Protein AF-A0AA88MK48-F1 (afdb_monomer_lite)

Radius of gyration: 29.92 Å; chains: 1; bounding box: 77×70×81 Å

Organism: Channa striata (NCBI:txid64152)

Secondary structure (DSSP, 8-state):
---SSSSHHHHHHHHHHHHHHHHHHHHHHHHHHHHHHHH-----SSS--HHHHHHHHHHHHHHHHHHHHHS---TTSSSS--TTSTTHHHHHHHHHHHHHHHHHHHHHHHH-HHHHHHHHHHSGGGTTGGG-SS--HHHHHHHHHHHHHHHHHHHHHHHHHHHHHHHHHHHHHHHHHHHHHHS-TT-TT----SSHHHHHHHHHHHHHHHHHHHHHHHHHHHHHHHHHHHHHHHHHHHHHHHHH--SS--HHHHHHHHHHHH-TTHHHHH-TT-TTTGGGTHHHHHHHHHHHHHTTT----

Foldseek 3Di:
DDDPPPPVVVVVVVVVLVVVLVVVLVVLLVVLVVVLVVPDDQDLAADDDPSLVCSLQVSLVVSLVVNCVSPDDPPPPPPPDDPCPVVVVVVVSVVSSLVSSLVSLLVVLLVLLSQLSNVLNNDPVNRCLSVDPDADPVSVVSSVVSSVVSNVVSCVSNVVVVVVVVVVVVVVVVVVVVVVVVPDPPDDPCPDDDPVVVVVVVVVCVVCVVVVVVVLVVVLVVVCCVVCVVLVVVLVVLVVVCVVDPDPDSPPPNVVSVCLVPDLCNVVVPDPPCPDSPPVSSVVVVVVVVVVVVVVVPDDD

Structure (mmCIF, N/CA/C/O backbone):
data_AF-A0AA88MK48-F1
#
_entry.id   AF-A0AA88MK48-F1
#
loop_
_atom_site.group_PDB
_atom_site.id
_atom_site.type_symbol
_atom_site.label_atom_id
_atom_site.label_alt_id
_atom_site.label_comp_id
_atom_site.label_asym_id
_atom_site.label_entity_id
_atom_site.label_seq_id
_atom_site.pdbx_PDB_ins_code
_atom_site.Cartn_x
_atom_site.Cartn_y
_atom_site.Cartn_z
_atom_site.occupancy
_atom_site.B_iso_or_equiv
_atom_site.auth_seq_id
_atom_site.auth_comp_id
_atom_site.auth_asym_id
_atom_site.auth_atom_id
_atom_site.pdbx_PDB_model_num
ATOM 1 N N . MET A 1 1 ? -2.500 -8.714 48.911 1.00 46.62 1 MET A N 1
ATOM 2 C CA . MET A 1 1 ? -2.387 -7.981 47.633 1.00 46.62 1 MET A CA 1
ATOM 3 C C . MET A 1 1 ? -1.701 -8.870 46.597 1.00 46.62 1 MET A C 1
ATOM 5 O O . MET A 1 1 ? -0.490 -9.014 46.675 1.00 46.62 1 MET A O 1
ATOM 9 N N . PRO A 1 2 ? -2.452 -9.499 45.676 1.00 49.72 2 PRO A N 1
ATOM 10 C CA . PRO A 1 2 ? -1.897 -10.110 44.470 1.00 49.72 2 PRO A CA 1
ATOM 11 C C . PRO A 1 2 ? -2.680 -9.630 43.230 1.00 49.72 2 PRO A C 1
ATOM 13 O O . PRO A 1 2 ? -3.753 -10.146 42.940 1.00 49.72 2 PRO A O 1
ATOM 16 N N . LEU A 1 3 ? -2.181 -8.615 42.519 1.00 51.66 3 LEU A N 1
ATOM 17 C CA . LEU A 1 3 ? -2.811 -8.118 41.278 1.00 51.66 3 LEU A CA 1
ATOM 18 C C . LEU A 1 3 ? -1.813 -7.886 40.128 1.00 51.66 3 LEU A C 1
ATOM 20 O O . LEU A 1 3 ? -2.201 -7.410 39.073 1.00 51.66 3 LEU A O 1
ATOM 24 N N . ALA A 1 4 ? -0.545 -8.276 40.294 1.00 57.00 4 ALA A N 1
ATOM 25 C CA . ALA A 1 4 ? 0.511 -8.013 39.309 1.00 57.00 4 ALA A CA 1
ATOM 26 C C . ALA A 1 4 ? 0.620 -9.058 38.175 1.00 57.00 4 ALA A C 1
ATOM 28 O O . ALA A 1 4 ? 1.325 -8.826 37.198 1.00 57.00 4 ALA A O 1
ATOM 29 N N . ASN A 1 5 ? -0.071 -10.203 38.257 1.00 59.78 5 ASN A N 1
ATOM 30 C CA . ASN A 1 5 ? 0.154 -11.309 37.311 1.00 59.78 5 ASN A CA 1
ATOM 31 C C . ASN A 1 5 ? -0.734 -11.283 36.052 1.00 59.78 5 ASN A C 1
ATOM 33 O O . ASN A 1 5 ? -0.496 -12.073 35.143 1.00 59.78 5 ASN A O 1
ATOM 37 N N . HIS A 1 6 ? -1.733 -10.395 35.961 1.00 60.53 6 HIS A N 1
ATOM 38 C CA . HIS A 1 6 ? -2.693 -10.402 34.844 1.00 60.53 6 HIS A CA 1
ATOM 39 C C . HIS A 1 6 ? -2.424 -9.345 33.751 1.00 60.53 6 HIS A C 1
ATOM 41 O O . HIS A 1 6 ? -3.016 -9.418 32.674 1.00 60.53 6 HIS A O 1
ATOM 47 N N . GLU A 1 7 ? -1.504 -8.399 33.978 1.00 65.75 7 GLU A N 1
ATOM 48 C CA . GLU A 1 7 ? -1.206 -7.299 33.036 1.00 65.75 7 GLU A CA 1
ATOM 49 C C . GLU A 1 7 ? -0.192 -7.678 31.943 1.00 65.75 7 GLU A C 1
ATOM 51 O O . GLU A 1 7 ? -0.262 -7.202 30.808 1.00 65.75 7 GLU A O 1
ATOM 56 N N . LEU A 1 8 ? 0.733 -8.584 32.262 1.00 73.75 8 LEU A N 1
ATOM 57 C CA . LEU A 1 8 ? 1.782 -9.045 31.353 1.00 73.75 8 LEU A CA 1
ATOM 58 C C . LEU A 1 8 ? 1.261 -9.752 30.077 1.00 73.75 8 LEU A C 1
ATOM 60 O O . LEU A 1 8 ? 1.780 -9.455 28.997 1.00 73.75 8 LEU A O 1
ATOM 64 N N . PRO A 1 9 ? 0.223 -10.620 30.120 1.00 79.69 9 PRO A N 1
ATOM 65 C CA . PRO A 1 9 ? -0.257 -11.292 28.913 1.00 79.69 9 PRO A CA 1
ATOM 66 C C . PRO A 1 9 ? -0.898 -10.335 27.898 1.00 79.69 9 PRO A C 1
ATOM 68 O O . PRO A 1 9 ? -0.737 -10.534 26.697 1.00 79.69 9 PRO A O 1
ATOM 71 N N . GLN A 1 10 ? -1.586 -9.271 28.328 1.00 71.44 10 GLN A N 1
ATOM 72 C CA . GLN A 1 10 ? -2.299 -8.382 27.399 1.00 71.44 10 GLN A CA 1
ATOM 73 C C . GLN A 1 10 ? -1.354 -7.563 26.507 1.00 71.44 10 GLN A C 1
ATOM 75 O O . GLN A 1 10 ? -1.580 -7.486 25.297 1.00 71.44 10 GLN A O 1
ATOM 80 N N . LYS A 1 11 ? -0.269 -7.010 27.072 1.00 71.94 11 LYS A N 1
ATOM 81 C CA . LYS A 1 11 ? 0.763 -6.288 26.301 1.00 71.94 11 LYS A CA 1
ATOM 82 C C . LYS A 1 11 ? 1.476 -7.212 25.313 1.00 71.94 11 LYS A C 1
ATOM 84 O O . LYS A 1 11 ? 1.743 -6.823 24.179 1.00 71.94 11 LYS A O 1
ATOM 89 N N . LEU A 1 12 ? 1.726 -8.461 25.711 1.00 81.38 12 LEU A N 1
ATOM 90 C CA . LEU A 1 12 ? 2.292 -9.463 24.811 1.00 81.38 12 LEU A CA 1
ATOM 91 C C . LEU A 1 12 ? 1.353 -9.726 23.624 1.00 81.38 12 LEU A C 1
ATOM 93 O O . LEU A 1 12 ? 1.803 -9.745 22.483 1.00 81.38 12 LEU A O 1
ATOM 97 N N . PHE A 1 13 ? 0.044 -9.865 23.867 1.00 77.25 13 PHE A N 1
ATOM 98 C CA . PHE A 1 13 ? -0.938 -10.087 22.803 1.00 77.25 13 PHE A CA 1
ATOM 99 C C . PHE A 1 13 ? -1.073 -8.906 21.832 1.00 77.25 13 PHE A C 1
ATOM 101 O O . PHE A 1 13 ? -1.292 -9.143 20.643 1.00 77.25 13 PHE A O 1
ATOM 108 N N . SER A 1 14 ? -0.964 -7.651 22.286 1.00 73.62 14 SER A N 1
ATOM 109 C CA . SER A 1 14 ? -1.036 -6.489 21.383 1.00 73.62 14 SER A CA 1
ATOM 110 C C . SER A 1 14 ? 0.200 -6.390 20.486 1.00 73.62 14 SER A C 1
ATOM 112 O O . SER A 1 14 ? 0.063 -6.220 19.272 1.00 73.62 14 SER A O 1
ATOM 114 N N . LEU A 1 15 ? 1.392 -6.601 21.051 1.00 78.25 15 LEU A N 1
ATOM 115 C CA . LEU A 1 15 ? 2.640 -6.681 20.293 1.00 78.25 15 LEU A CA 1
ATOM 116 C C . LEU A 1 15 ? 2.627 -7.857 19.314 1.00 78.25 15 LEU A C 1
ATOM 118 O O . LEU A 1 15 ? 2.981 -7.677 18.151 1.00 78.25 15 LEU A O 1
ATOM 122 N N . LEU A 1 16 ? 2.145 -9.028 19.748 1.00 83.38 16 LEU A N 1
ATOM 123 C CA . LEU A 1 16 ? 2.007 -10.211 18.899 1.00 83.38 16 LEU A CA 1
ATOM 124 C C . LEU A 1 16 ? 1.070 -9.931 17.720 1.00 83.38 16 LEU A C 1
ATOM 126 O O . LEU A 1 16 ? 1.413 -10.238 16.587 1.00 83.38 16 LEU A O 1
ATOM 130 N N . LYS A 1 17 ? -0.086 -9.298 17.955 1.00 80.38 17 LYS A N 1
ATOM 131 C CA . LYS A 1 17 ? -1.016 -8.919 16.877 1.00 80.38 17 LYS A CA 1
ATOM 132 C C . LYS A 1 17 ? -0.386 -7.947 15.884 1.00 80.38 17 LYS A C 1
ATOM 134 O O . LYS A 1 17 ? -0.558 -8.128 14.683 1.00 80.38 17 LYS A O 1
ATOM 139 N N . SER A 1 18 ? 0.342 -6.943 16.373 1.00 79.94 18 SER A N 1
ATOM 140 C CA . SER A 1 18 ? 1.045 -5.985 15.514 1.00 79.94 18 SER A CA 1
ATOM 141 C C . SER A 1 18 ? 2.118 -6.679 14.670 1.00 79.94 18 SER A C 1
ATOM 143 O O . SER A 1 18 ? 2.135 -6.539 13.449 1.00 79.94 18 SER A O 1
ATOM 145 N N . ALA A 1 19 ? 2.950 -7.512 15.299 1.00 85.44 19 ALA A N 1
ATOM 146 C CA . ALA A 1 19 ? 3.992 -8.276 14.622 1.00 85.44 19 ALA A CA 1
ATOM 147 C C . ALA A 1 19 ? 3.415 -9.253 13.587 1.00 85.44 19 ALA A C 1
ATOM 149 O O . ALA A 1 19 ? 3.918 -9.318 12.471 1.00 85.44 19 ALA A O 1
ATOM 150 N N . VAL A 1 20 ? 2.331 -9.965 13.919 1.00 87.50 20 VAL A N 1
ATOM 151 C CA . VAL A 1 20 ? 1.631 -10.868 12.993 1.00 87.50 20 VAL A CA 1
ATOM 152 C C . VAL A 1 20 ? 1.056 -10.099 11.806 1.00 87.50 20 VAL A C 1
ATOM 154 O O . VAL A 1 20 ? 1.163 -10.576 10.682 1.00 87.50 20 VAL A O 1
ATOM 157 N N . ASN A 1 21 ? 0.493 -8.906 12.022 1.00 85.19 21 ASN A N 1
ATOM 158 C CA . ASN A 1 21 ? -0.027 -8.076 10.935 1.00 85.19 21 ASN A CA 1
ATOM 159 C C . ASN A 1 21 ? 1.094 -7.624 9.983 1.00 85.19 21 ASN A C 1
ATOM 161 O O . ASN A 1 21 ? 0.971 -7.762 8.769 1.00 85.19 21 ASN A O 1
ATOM 165 N N . VAL A 1 22 ? 2.219 -7.151 10.531 1.00 87.50 22 VAL A N 1
ATOM 166 C CA . VAL A 1 22 ? 3.394 -6.760 9.733 1.00 87.50 22 VAL A CA 1
ATOM 167 C C . VAL A 1 22 ? 3.974 -7.961 8.985 1.00 87.50 22 VAL A C 1
ATOM 169 O O . VAL A 1 22 ? 4.253 -7.865 7.795 1.00 87.50 22 VAL A O 1
ATOM 172 N N . PHE A 1 23 ? 4.115 -9.107 9.651 1.00 90.69 23 PHE A N 1
ATOM 173 C CA . PHE A 1 23 ? 4.608 -10.334 9.031 1.00 90.69 23 PHE A CA 1
ATOM 174 C C . PHE A 1 23 ? 3.701 -10.803 7.888 1.00 90.69 23 PHE A C 1
ATOM 176 O O . PHE A 1 23 ? 4.191 -11.090 6.798 1.00 90.69 23 PHE A O 1
ATOM 183 N N . LEU A 1 24 ? 2.382 -10.825 8.103 1.00 89.94 24 LEU A N 1
ATOM 184 C CA . LEU A 1 24 ? 1.404 -11.175 7.073 1.00 89.94 24 LEU A CA 1
ATOM 185 C C . LEU A 1 24 ? 1.499 -10.222 5.881 1.00 89.94 24 LEU A C 1
ATOM 187 O O . LEU A 1 24 ? 1.462 -10.679 4.742 1.00 89.94 24 LEU A O 1
ATOM 191 N N . LEU A 1 25 ? 1.675 -8.923 6.130 1.00 89.88 25 LEU A N 1
ATOM 192 C CA . LEU A 1 25 ? 1.857 -7.930 5.076 1.00 89.88 25 LEU A CA 1
ATOM 193 C C . LEU A 1 25 ? 3.129 -8.177 4.261 1.00 89.88 25 LEU A C 1
ATOM 195 O O . LEU A 1 25 ? 3.078 -8.100 3.039 1.00 89.88 25 LEU A O 1
ATOM 199 N N . ILE A 1 26 ? 4.243 -8.517 4.913 1.00 91.94 26 ILE A N 1
ATOM 200 C CA . ILE A 1 26 ? 5.504 -8.857 4.240 1.00 91.94 26 ILE A CA 1
ATOM 201 C C . ILE A 1 26 ? 5.334 -10.115 3.379 1.00 91.94 26 ILE A C 1
ATOM 203 O O . ILE A 1 26 ? 5.684 -10.104 2.203 1.00 91.94 26 ILE A O 1
ATOM 207 N N . VAL A 1 27 ? 4.763 -11.188 3.934 1.00 94.12 27 VAL A N 1
ATOM 208 C CA . VAL A 1 27 ? 4.522 -12.440 3.195 1.00 94.12 27 VAL A CA 1
ATOM 209 C C . VAL A 1 27 ? 3.599 -12.201 2.003 1.00 94.12 27 VAL A C 1
ATOM 211 O O . VAL A 1 27 ? 3.873 -12.682 0.904 1.00 94.12 27 VAL A O 1
ATOM 214 N N . LEU A 1 28 ? 2.528 -11.431 2.198 1.00 92.31 28 LEU A N 1
ATOM 215 C CA . LEU A 1 28 ? 1.602 -11.066 1.132 1.00 92.31 28 LEU A CA 1
ATOM 216 C C . LEU A 1 28 ? 2.300 -10.239 0.051 1.00 92.31 28 LEU A C 1
ATOM 218 O O . LEU A 1 28 ? 2.112 -10.516 -1.127 1.00 92.31 28 LEU A O 1
ATOM 222 N N . PHE A 1 29 ? 3.128 -9.269 0.440 1.00 93.38 29 PHE A N 1
ATOM 223 C CA . PHE A 1 29 ? 3.910 -8.455 -0.484 1.00 93.38 29 PHE A CA 1
ATOM 224 C C . PHE A 1 29 ? 4.834 -9.316 -1.351 1.00 93.38 29 PHE A C 1
ATOM 226 O O . PHE A 1 29 ? 4.757 -9.233 -2.572 1.00 93.38 29 PHE A O 1
ATOM 233 N N . TYR A 1 30 ? 5.628 -10.203 -0.743 1.00 94.19 30 TYR A N 1
ATOM 234 C CA . TYR A 1 30 ? 6.502 -11.122 -1.481 1.00 94.19 30 TYR A CA 1
ATOM 235 C C . TYR A 1 30 ? 5.726 -12.093 -2.368 1.00 94.19 30 TYR A C 1
ATOM 237 O O . TYR A 1 30 ? 6.160 -12.391 -3.474 1.00 94.19 30 TYR A O 1
ATOM 245 N N . THR A 1 31 ? 4.575 -12.585 -1.905 1.00 94.38 31 THR A N 1
ATOM 246 C CA . THR A 1 31 ? 3.730 -13.485 -2.703 1.00 94.38 31 THR A CA 1
ATOM 247 C C . THR A 1 31 ? 3.172 -12.761 -3.923 1.00 94.38 31 THR A C 1
ATOM 249 O O . THR A 1 31 ? 3.174 -13.320 -5.013 1.00 94.38 31 THR A O 1
ATOM 252 N N . LEU A 1 32 ? 2.718 -11.514 -3.759 1.00 91.81 32 LEU A N 1
ATOM 253 C CA . LEU A 1 32 ? 2.262 -10.691 -4.875 1.00 91.81 32 LEU A CA 1
ATOM 254 C C . LEU A 1 32 ? 3.420 -10.395 -5.823 1.00 91.81 32 LEU A C 1
ATOM 256 O O . LEU A 1 32 ? 3.262 -10.636 -7.009 1.00 91.81 32 LEU A O 1
ATOM 260 N N . GLN A 1 33 ? 4.576 -9.961 -5.316 1.00 93.31 33 GLN A N 1
ATOM 261 C CA . GLN A 1 33 ? 5.774 -9.759 -6.132 1.00 93.31 33 GLN A CA 1
ATOM 262 C C . GLN A 1 33 ? 6.099 -11.016 -6.942 1.00 93.31 33 GLN A C 1
ATOM 264 O O . GLN A 1 33 ? 6.142 -10.952 -8.159 1.00 93.31 33 GLN A O 1
ATOM 269 N N . TYR A 1 34 ? 6.160 -12.182 -6.302 1.00 93.19 34 TYR A N 1
ATOM 270 C CA . TYR A 1 34 ? 6.421 -13.447 -6.984 1.00 93.19 34 TYR A CA 1
ATOM 271 C C . TYR A 1 34 ? 5.375 -13.801 -8.055 1.00 93.19 34 TYR A C 1
ATOM 273 O O . TYR A 1 34 ? 5.741 -14.160 -9.170 1.00 93.19 34 TYR A O 1
ATOM 281 N N . ILE A 1 35 ? 4.077 -13.712 -7.739 1.00 92.00 35 ILE A N 1
ATOM 282 C CA . ILE A 1 35 ? 3.000 -14.033 -8.695 1.00 92.00 35 ILE A CA 1
ATOM 283 C C . ILE A 1 35 ? 3.058 -13.085 -9.893 1.00 92.00 35 ILE A C 1
ATOM 285 O O . ILE A 1 35 ? 2.988 -13.523 -11.039 1.00 92.00 35 ILE A O 1
ATOM 289 N N . PHE A 1 36 ? 3.193 -11.790 -9.626 1.00 89.69 36 PHE A N 1
ATOM 290 C CA . PHE A 1 36 ? 3.184 -10.773 -10.660 1.00 89.69 36 PHE A CA 1
ATOM 291 C C . PHE A 1 36 ? 4.474 -10.806 -11.494 1.00 89.69 36 PHE A C 1
ATOM 293 O O . PHE A 1 36 ? 4.373 -10.710 -12.715 1.00 89.69 36 PHE A O 1
ATOM 300 N N . ASP A 1 37 ? 5.646 -11.027 -10.896 1.00 88.19 37 ASP A N 1
ATOM 301 C CA . ASP A 1 37 ? 6.923 -11.173 -11.611 1.00 88.19 37 ASP A CA 1
ATOM 302 C C . ASP A 1 37 ? 6.909 -12.388 -12.549 1.00 88.19 37 ASP A C 1
ATOM 304 O O . ASP A 1 37 ? 7.382 -12.307 -13.682 1.00 88.19 37 ASP A O 1
ATOM 308 N N . MET A 1 38 ? 6.326 -13.512 -12.113 1.00 86.56 38 MET A N 1
ATOM 309 C CA . MET A 1 38 ? 6.241 -14.733 -12.927 1.00 86.56 38 MET A CA 1
ATOM 310 C C . MET A 1 38 ? 5.283 -14.588 -14.118 1.00 86.56 38 MET A C 1
ATOM 312 O O . MET A 1 38 ? 5.476 -15.239 -15.146 1.00 86.56 38 MET A O 1
ATOM 316 N N . GLU A 1 39 ? 4.255 -13.745 -14.001 1.00 86.88 39 GLU A N 1
ATOM 317 C CA . GLU A 1 39 ? 3.255 -13.521 -15.053 1.00 86.88 39 GLU A CA 1
ATOM 318 C C . GLU A 1 39 ? 3.526 -12.272 -15.906 1.00 86.88 39 GLU A C 1
ATOM 320 O O . GLU A 1 39 ? 2.866 -12.066 -16.934 1.00 86.88 39 GLU A O 1
ATOM 325 N N . PHE A 1 40 ? 4.492 -11.431 -15.526 1.00 89.88 40 PHE A N 1
ATOM 326 C CA . PHE A 1 40 ? 4.795 -10.210 -16.259 1.00 89.88 40 PHE A CA 1
ATOM 327 C C . PHE A 1 40 ? 5.515 -10.518 -17.575 1.00 89.88 40 PHE A C 1
ATOM 329 O O . PHE A 1 40 ? 6.738 -10.606 -17.666 1.00 89.88 40 PHE A O 1
ATOM 336 N N . VAL A 1 41 ? 4.730 -10.628 -18.645 1.00 92.19 41 VAL A N 1
ATOM 337 C CA . VAL A 1 41 ? 5.243 -10.710 -20.013 1.00 92.19 41 VAL A CA 1
ATOM 338 C C . VAL A 1 41 ? 5.136 -9.339 -20.667 1.00 92.19 41 VAL A C 1
ATOM 340 O O . VAL A 1 41 ? 4.039 -8.822 -20.902 1.00 92.19 41 VAL A O 1
ATOM 343 N N . CYS A 1 42 ? 6.286 -8.753 -21.002 1.00 93.62 42 CYS A N 1
ATOM 344 C CA . CYS A 1 42 ? 6.318 -7.528 -21.786 1.00 93.62 42 CYS A CA 1
ATOM 345 C C . CYS A 1 42 ? 5.716 -7.776 -23.177 1.00 93.62 42 CYS A C 1
ATOM 347 O O . CYS A 1 42 ? 6.112 -8.691 -23.898 1.00 93.62 42 CYS A O 1
ATOM 349 N N . SER A 1 43 ? 4.757 -6.945 -23.574 1.00 92.38 43 SER A N 1
ATOM 350 C CA . SER A 1 43 ? 4.209 -6.986 -24.928 1.00 92.38 43 SER A CA 1
ATOM 351 C C . SER A 1 43 ? 5.183 -6.310 -25.885 1.00 92.38 43 SER A C 1
ATOM 353 O O . SER A 1 43 ? 5.600 -5.186 -25.642 1.00 92.38 43 SER A O 1
ATOM 355 N N . CYS A 1 44 ? 5.517 -6.968 -26.991 1.00 94.25 44 CYS A N 1
ATOM 356 C CA . CYS A 1 44 ? 6.446 -6.452 -28.004 1.00 94.25 44 CYS A CA 1
ATOM 357 C C . CYS A 1 44 ? 5.746 -5.711 -29.140 1.00 94.25 44 CYS A C 1
ATOM 359 O O . CYS A 1 44 ? 6.171 -5.743 -30.294 1.00 94.25 44 CYS A O 1
ATOM 361 N N . LYS A 1 45 ? 4.632 -5.068 -28.803 1.00 94.19 45 LYS A N 1
ATOM 362 C CA . LYS A 1 45 ? 3.880 -4.194 -29.695 1.00 94.19 45 LYS A CA 1
ATOM 363 C C . LYS A 1 45 ? 4.091 -2.750 -29.243 1.00 94.19 45 LYS A C 1
ATOM 365 O O . LYS A 1 45 ? 4.138 -2.514 -28.037 1.00 94.19 45 LYS A O 1
ATOM 370 N N . PRO A 1 46 ? 4.168 -1.788 -30.169 1.00 93.75 46 PRO A N 1
ATOM 371 C CA . PRO A 1 46 ? 4.350 -0.394 -29.791 1.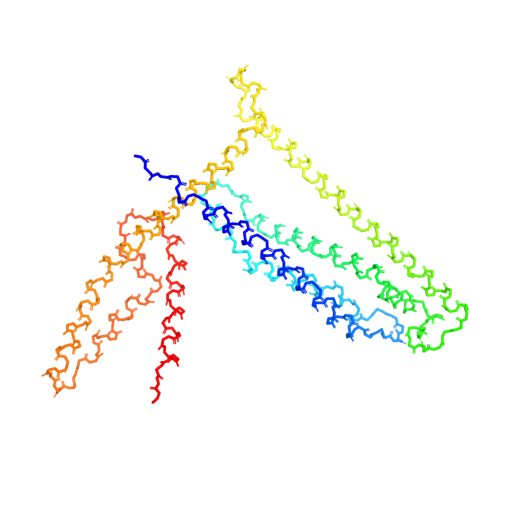00 93.75 46 PRO A CA 1
ATOM 372 C C . PRO A 1 46 ? 3.137 0.112 -28.994 1.00 93.75 46 PRO A C 1
ATOM 374 O O . PRO A 1 46 ? 2.004 -0.315 -29.238 1.00 93.75 46 PRO A O 1
ATOM 377 N N . GLY A 1 47 ? 3.377 1.037 -28.063 1.00 92.31 47 GLY A N 1
ATOM 378 C CA . GLY A 1 47 ? 2.341 1.695 -27.260 1.00 92.31 47 GLY A CA 1
ATOM 379 C C . GLY A 1 47 ? 2.194 1.193 -25.818 1.00 92.31 47 GLY A C 1
ATOM 380 O O . GLY A 1 47 ? 2.902 0.300 -25.354 1.00 92.31 47 GLY A O 1
ATOM 381 N N . LEU A 1 48 ? 1.266 1.816 -25.084 1.00 92.56 48 LEU A N 1
ATOM 382 C CA . LEU A 1 48 ? 0.975 1.496 -23.686 1.00 92.56 48 LEU A CA 1
ATOM 383 C C . LEU A 1 48 ? 0.049 0.274 -23.605 1.00 92.56 48 LEU A C 1
ATOM 385 O O . LEU A 1 48 ? -1.072 0.308 -24.112 1.00 92.56 48 LEU A O 1
ATOM 389 N N . HIS A 1 49 ? 0.490 -0.791 -22.936 1.00 91.69 49 HIS A N 1
ATOM 390 C CA . HIS A 1 49 ? -0.322 -1.997 -22.749 1.00 91.69 49 HIS A CA 1
ATOM 391 C C . HIS A 1 49 ? -1.070 -1.966 -21.422 1.00 91.69 49 HIS A C 1
ATOM 393 O O . HIS A 1 49 ? -0.481 -1.703 -20.372 1.00 91.69 49 HIS A O 1
ATOM 399 N N . ASN A 1 50 ? -2.352 -2.336 -21.458 1.00 92.50 50 ASN A N 1
ATOM 400 C CA . ASN A 1 50 ? -3.202 -2.414 -20.267 1.00 92.50 50 ASN A CA 1
ATOM 401 C C . ASN A 1 50 ? -2.615 -3.338 -19.191 1.00 92.50 50 ASN A C 1
ATOM 403 O O . ASN A 1 50 ? -2.741 -3.038 -18.010 1.00 92.50 50 ASN A O 1
ATOM 407 N N . ASN A 1 51 ? -1.921 -4.410 -19.587 1.00 90.88 51 ASN A N 1
ATOM 408 C CA . ASN A 1 51 ? -1.283 -5.340 -18.651 1.00 90.88 51 ASN A CA 1
ATOM 409 C C . ASN A 1 51 ? -0.194 -4.655 -17.814 1.00 90.88 51 ASN A C 1
ATOM 411 O O . ASN A 1 51 ? -0.121 -4.879 -16.612 1.00 90.88 51 ASN A O 1
ATOM 415 N N . GLY A 1 52 ? 0.605 -3.769 -18.422 1.00 92.38 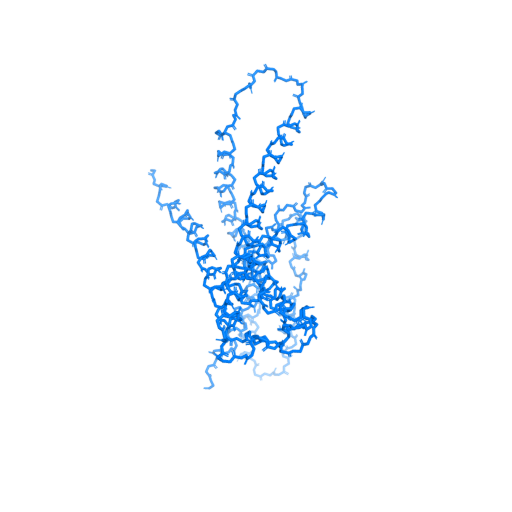52 GLY A N 1
ATOM 416 C CA . GLY A 1 52 ? 1.642 -3.022 -17.706 1.00 92.38 52 GLY A CA 1
ATOM 417 C C . GLY A 1 52 ? 1.058 -2.021 -16.710 1.00 92.38 52 GLY A C 1
ATOM 418 O O . GLY A 1 52 ? 1.599 -1.851 -15.621 1.00 92.38 52 GLY A O 1
ATOM 419 N N . VAL A 1 53 ? -0.076 -1.398 -17.044 1.00 93.94 53 VAL A N 1
ATOM 420 C CA . VAL A 1 53 ? -0.803 -0.516 -16.115 1.00 93.94 53 VAL A CA 1
ATOM 421 C C . VAL A 1 53 ? -1.444 -1.326 -14.987 1.00 93.94 53 VAL A C 1
ATOM 423 O O . VAL A 1 53 ? -1.348 -0.944 -13.822 1.00 93.94 53 VAL A O 1
ATOM 426 N N . LEU A 1 54 ? -2.058 -2.466 -15.313 1.00 94.38 54 LEU A N 1
ATOM 427 C CA . LEU A 1 54 ? -2.681 -3.355 -14.335 1.00 94.38 54 LEU A CA 1
ATOM 428 C C . LEU A 1 54 ? -1.653 -3.880 -13.325 1.00 94.38 54 LEU A C 1
ATOM 430 O O . LEU A 1 54 ? -1.933 -3.872 -12.131 1.00 94.38 54 LEU A O 1
ATOM 434 N N . TYR A 1 55 ? -0.454 -4.239 -13.787 1.00 93.81 55 TYR A N 1
ATOM 435 C CA . TYR A 1 55 ? 0.679 -4.651 -12.954 1.00 93.81 55 TYR A CA 1
ATOM 436 C C . TYR A 1 55 ? 1.094 -3.582 -11.926 1.00 93.81 55 TYR A C 1
ATOM 438 O O . TYR A 1 55 ? 1.442 -3.896 -10.791 1.00 93.81 55 TYR A O 1
ATOM 446 N N . MET A 1 56 ? 1.002 -2.299 -12.287 1.00 94.19 56 MET A N 1
ATOM 447 C CA . MET A 1 56 ? 1.341 -1.198 -11.376 1.00 94.19 56 MET A CA 1
ATOM 448 C C . MET A 1 56 ? 0.231 -0.882 -10.372 1.00 94.19 56 MET A C 1
ATOM 450 O O . MET A 1 56 ? 0.515 -0.449 -9.258 1.00 94.19 56 MET A O 1
ATOM 454 N N . VAL A 1 57 ? -1.033 -1.062 -10.764 1.00 95.12 57 VAL A N 1
ATOM 455 C CA . VAL A 1 57 ? -2.193 -0.586 -9.993 1.00 95.12 57 VAL A CA 1
ATOM 456 C C . VAL A 1 57 ? -2.839 -1.691 -9.154 1.00 95.12 57 VAL A C 1
ATOM 458 O O . VAL A 1 57 ? -3.272 -1.432 -8.030 1.00 95.12 57 VAL A O 1
ATOM 461 N N . ALA A 1 58 ? -2.916 -2.922 -9.661 1.00 95.00 58 ALA A N 1
ATOM 462 C CA . ALA A 1 58 ? -3.620 -4.011 -8.986 1.00 95.00 58 ALA A CA 1
ATOM 463 C C . ALA A 1 58 ? -2.979 -4.414 -7.642 1.00 95.00 58 ALA A C 1
ATOM 465 O O . ALA A 1 58 ? -3.720 -4.499 -6.658 1.00 95.00 58 ALA A O 1
ATOM 466 N N . PRO A 1 59 ? -1.650 -4.601 -7.524 1.00 95.06 59 PRO A N 1
ATOM 467 C CA . PRO A 1 59 ? -1.044 -5.049 -6.268 1.00 95.06 59 PRO A CA 1
ATOM 468 C C . PRO A 1 59 ? -1.223 -4.045 -5.114 1.00 95.06 59 PRO A C 1
ATOM 470 O O . PRO A 1 59 ? -1.689 -4.461 -4.049 1.00 95.06 59 PRO A O 1
ATOM 473 N N . PRO A 1 60 ? -1.000 -2.724 -5.293 1.00 95.38 60 PRO A N 1
ATOM 474 C CA . PRO A 1 60 ? -1.302 -1.741 -4.252 1.00 95.38 60 PRO A CA 1
ATOM 475 C C . PRO A 1 60 ? -2.772 -1.717 -3.831 1.00 95.38 60 PRO A C 1
ATOM 477 O O . PRO A 1 60 ? -3.064 -1.551 -2.643 1.00 95.38 60 PRO A O 1
ATOM 480 N N . LEU A 1 61 ? -3.708 -1.900 -4.771 1.00 95.00 61 LEU A N 1
ATOM 481 C CA . LEU A 1 61 ? -5.139 -1.966 -4.461 1.00 95.00 61 LEU A CA 1
ATOM 482 C C . LEU A 1 61 ? -5.479 -3.204 -3.625 1.00 95.00 61 LEU A C 1
ATOM 484 O O . LEU A 1 61 ? -6.181 -3.073 -2.621 1.00 95.00 61 LEU A O 1
ATOM 488 N N . ILE A 1 62 ? -4.953 -4.378 -3.992 1.00 94.62 62 ILE A N 1
ATOM 489 C CA . ILE A 1 62 ? -5.146 -5.630 -3.245 1.00 94.62 62 ILE A CA 1
ATOM 490 C C . ILE A 1 62 ? -4.566 -5.493 -1.834 1.00 94.62 62 ILE A C 1
ATOM 492 O O . ILE A 1 62 ? -5.267 -5.762 -0.860 1.00 94.62 62 ILE A O 1
ATOM 496 N N . LEU A 1 63 ? -3.328 -5.003 -1.705 1.00 93.38 63 LEU A N 1
ATOM 497 C CA . LEU A 1 63 ? -2.681 -4.764 -0.411 1.00 93.38 63 LEU A CA 1
ATOM 498 C C . LEU A 1 63 ? -3.499 -3.806 0.459 1.00 93.38 63 LEU A C 1
ATOM 500 O O . LEU A 1 63 ? -3.773 -4.092 1.625 1.00 93.38 63 LEU A O 1
ATOM 504 N N . THR A 1 64 ? -3.951 -2.690 -0.113 1.00 92.88 64 THR A N 1
ATOM 505 C CA . THR A 1 64 ? -4.762 -1.702 0.610 1.00 92.88 64 THR A CA 1
ATOM 506 C C . THR A 1 64 ? -6.094 -2.295 1.059 1.00 92.88 64 THR A C 1
ATOM 508 O O . THR A 1 64 ? -6.538 -2.031 2.180 1.00 92.88 64 THR A O 1
ATOM 511 N N . PHE A 1 65 ? -6.729 -3.113 0.219 1.00 92.12 65 PHE A N 1
ATOM 512 C CA . PHE A 1 65 ? -7.983 -3.784 0.541 1.00 92.12 65 PHE A CA 1
ATOM 513 C C . PHE A 1 65 ? -7.805 -4.797 1.676 1.00 92.12 65 PHE A C 1
ATOM 515 O O . PHE A 1 65 ? -8.541 -4.740 2.660 1.00 92.12 65 PHE A O 1
ATOM 522 N N . VAL A 1 66 ? -6.783 -5.654 1.599 1.00 91.19 66 VAL A N 1
ATOM 523 C CA . VAL A 1 66 ? -6.476 -6.646 2.641 1.00 91.19 66 VAL A CA 1
ATOM 524 C C . VAL A 1 66 ? -6.173 -5.962 3.974 1.00 91.19 66 VAL A C 1
ATOM 526 O O . VAL A 1 66 ? -6.782 -6.305 4.985 1.00 91.19 66 VAL A O 1
ATOM 529 N N . VAL A 1 67 ? -5.321 -4.933 3.982 1.00 88.62 67 VAL A N 1
ATOM 530 C CA . VAL A 1 67 ? -5.020 -4.154 5.197 1.00 88.62 67 VAL A CA 1
ATOM 531 C C . VAL A 1 67 ? -6.270 -3.476 5.757 1.00 88.62 67 VAL A C 1
ATOM 533 O O . VAL A 1 67 ? -6.446 -3.398 6.972 1.00 88.62 67 VAL A O 1
ATOM 536 N N . SER A 1 68 ? -7.168 -3.005 4.892 1.00 88.56 68 SER A N 1
ATOM 537 C CA . SER A 1 68 ? -8.426 -2.377 5.315 1.00 88.56 68 SER A CA 1
ATOM 538 C C . SER A 1 68 ? -9.438 -3.374 5.891 1.00 88.56 68 SER A C 1
ATOM 540 O O . SER A 1 68 ? -10.265 -2.968 6.701 1.00 88.56 68 SER A O 1
ATOM 542 N N . ILE A 1 69 ? -9.382 -4.653 5.505 1.00 87.50 69 ILE A N 1
ATOM 543 C CA . ILE A 1 69 ? -10.202 -5.719 6.102 1.00 87.50 69 ILE A CA 1
ATOM 544 C C . ILE A 1 69 ? -9.610 -6.182 7.436 1.00 87.50 69 ILE A C 1
ATOM 546 O O . ILE A 1 69 ? -10.349 -6.363 8.403 1.00 87.50 69 ILE A O 1
ATOM 550 N N . ILE A 1 70 ? -8.290 -6.397 7.481 1.00 85.38 70 ILE A N 1
ATOM 551 C CA . ILE A 1 70 ? -7.598 -6.942 8.658 1.00 85.38 70 ILE A CA 1
ATOM 552 C C . ILE A 1 70 ? -7.599 -5.950 9.812 1.00 85.38 70 ILE A C 1
ATOM 554 O O . ILE A 1 70 ? -7.723 -6.358 10.965 1.00 85.38 70 ILE A O 1
ATOM 558 N N . GLU A 1 71 ? -7.460 -4.657 9.527 1.00 82.00 71 GLU A N 1
ATOM 559 C CA . GLU A 1 71 ? -7.598 -3.631 10.546 1.00 82.00 71 GLU A CA 1
ATOM 560 C C . GLU A 1 71 ? -9.067 -3.229 10.671 1.00 82.00 71 GLU A C 1
ATOM 562 O O . GLU A 1 71 ? -9.522 -2.373 9.903 1.00 82.00 71 GLU A O 1
ATOM 567 N N . PRO A 1 72 ? -9.825 -3.795 11.635 1.00 68.19 72 PRO A N 1
ATOM 568 C CA . PRO A 1 72 ? -11.193 -3.371 11.855 1.00 68.19 72 PRO A CA 1
ATOM 569 C C . PRO A 1 72 ? -11.189 -1.865 12.088 1.00 68.19 72 PRO A C 1
ATOM 571 O O . PRO A 1 72 ? -10.403 -1.343 12.888 1.00 68.19 72 PRO A O 1
ATOM 574 N N . PHE A 1 73 ? -12.049 -1.157 11.357 1.00 61.47 73 PHE A N 1
ATOM 575 C CA . PHE A 1 73 ? -12.225 0.272 11.551 1.00 61.47 73 PHE A CA 1
ATOM 576 C C . PHE A 1 73 ? -12.455 0.519 13.044 1.00 61.47 73 PHE A C 1
ATOM 578 O O . PHE A 1 73 ? -13.390 -0.056 13.603 1.00 61.47 73 PHE A O 1
ATOM 585 N N . PRO A 1 74 ? -11.628 1.339 13.720 1.00 58.94 74 PRO A N 1
ATOM 586 C CA . PRO A 1 74 ? -11.904 1.700 15.097 1.00 58.94 74 PRO A CA 1
ATOM 587 C C . PRO A 1 74 ? -13.207 2.502 15.098 1.00 58.94 74 PRO A C 1
ATOM 589 O O . PRO A 1 74 ? -13.224 3.701 14.821 1.00 58.94 74 PRO A O 1
ATOM 592 N N . GLN A 1 75 ? -14.312 1.815 15.379 1.00 54.56 75 GLN A N 1
ATOM 593 C CA . GLN A 1 75 ? -15.690 2.312 15.344 1.00 54.56 75 GLN A CA 1
ATOM 594 C C . GLN A 1 75 ? -15.999 3.272 16.511 1.00 54.56 75 GLN A C 1
ATOM 596 O O . GLN A 1 75 ? -17.149 3.580 16.799 1.00 54.56 75 GLN A O 1
ATOM 601 N N . GLU A 1 76 ? -14.976 3.776 17.205 1.00 50.47 76 GLU A N 1
ATOM 602 C CA . GLU A 1 76 ? -15.123 4.362 18.541 1.00 50.47 76 GLU A CA 1
ATOM 603 C C . GLU A 1 76 ? -15.150 5.899 18.596 1.00 50.47 76 GLU A C 1
ATOM 605 O O . GLU A 1 76 ? -15.172 6.457 19.688 1.00 50.47 76 GLU A O 1
ATOM 610 N N . ARG A 1 77 ? -15.176 6.639 17.477 1.00 49.66 77 ARG A N 1
ATOM 611 C CA . ARG A 1 77 ? -15.175 8.126 17.537 1.00 49.66 77 ARG A CA 1
ATOM 612 C C . ARG A 1 77 ? -16.223 8.833 16.673 1.00 49.66 77 ARG A C 1
ATOM 614 O O . ARG A 1 77 ? -16.022 9.976 16.279 1.00 49.66 77 ARG A O 1
ATOM 621 N N . ILE A 1 78 ? -17.359 8.188 16.400 1.00 47.56 78 ILE A N 1
ATOM 622 C CA . ILE A 1 78 ? -18.440 8.802 15.602 1.00 47.56 78 ILE A CA 1
ATOM 623 C C . ILE A 1 78 ? -19.368 9.708 16.441 1.00 47.56 78 ILE A C 1
ATOM 625 O O . ILE A 1 78 ? -20.024 10.579 15.876 1.00 47.56 78 ILE A O 1
ATOM 629 N N . LEU A 1 79 ? -19.406 9.593 17.776 1.00 44.09 79 LEU A N 1
ATOM 630 C CA . LEU A 1 79 ? -20.482 10.228 18.557 1.00 44.09 79 LEU A CA 1
ATOM 631 C C . LEU A 1 79 ? -20.193 11.572 19.240 1.00 44.09 79 LEU A C 1
ATOM 633 O O . LEU A 1 79 ? -21.136 12.199 19.714 1.00 44.09 79 LEU A O 1
ATOM 637 N N . THR A 1 80 ? -18.968 12.096 19.246 1.00 44.03 80 THR A N 1
ATOM 638 C CA . THR A 1 80 ? -18.698 13.421 19.839 1.00 44.03 80 THR A CA 1
ATOM 639 C C . THR A 1 80 ? -18.553 14.516 18.779 1.00 44.03 80 THR A C 1
ATOM 641 O O . THR A 1 80 ? -17.497 15.099 18.560 1.00 44.03 80 THR A O 1
ATOM 644 N N . GLY A 1 81 ? -19.673 14.818 18.115 1.00 44.88 81 GLY A N 1
ATOM 645 C CA . GLY A 1 81 ? -20.101 16.204 17.886 1.00 44.88 81 GLY A CA 1
ATOM 646 C C . GLY A 1 81 ? -19.223 17.153 17.058 1.00 44.88 81 GLY A C 1
ATOM 647 O O . GLY A 1 81 ? -19.274 18.358 17.296 1.00 44.88 81 GLY A O 1
ATOM 648 N N . ARG A 1 82 ? -18.458 16.691 16.060 1.00 47.38 82 ARG A N 1
ATOM 649 C CA . ARG A 1 82 ? -17.858 17.594 15.055 1.00 47.38 82 ARG A CA 1
ATOM 650 C C . ARG A 1 82 ? -18.111 17.098 13.634 1.00 47.38 82 ARG A C 1
ATOM 652 O O . ARG A 1 82 ? -17.678 16.013 13.260 1.00 47.38 82 ARG A O 1
ATOM 659 N N . ARG A 1 83 ? -18.733 17.960 12.816 1.00 51.16 83 ARG A N 1
ATOM 660 C CA . ARG A 1 83 ? -19.053 17.799 11.377 1.00 51.16 83 ARG A CA 1
ATOM 661 C C . ARG A 1 83 ? -17.845 17.511 10.452 1.00 51.16 83 ARG A C 1
ATOM 663 O O . ARG A 1 83 ? -17.998 17.517 9.241 1.00 51.16 83 ARG A O 1
ATOM 670 N N . PHE A 1 84 ? -16.661 17.231 10.997 1.00 51.72 84 PHE A N 1
ATOM 671 C CA . PHE A 1 84 ? -15.437 16.903 10.257 1.00 51.72 84 PHE A CA 1
ATOM 672 C C . PHE A 1 84 ? -15.128 15.395 10.175 1.00 51.72 84 PHE A C 1
ATOM 674 O O . PHE A 1 84 ? -14.180 15.010 9.496 1.00 51.72 84 PHE A O 1
ATOM 681 N N . ALA A 1 85 ? -15.902 14.524 10.837 1.00 52.44 85 ALA A N 1
ATOM 682 C CA . ALA A 1 85 ? -15.591 13.091 10.905 1.00 52.44 85 ALA A CA 1
ATOM 683 C C . ALA A 1 85 ? -15.740 12.349 9.557 1.00 52.44 85 ALA A C 1
ATOM 685 O O . ALA A 1 85 ? -14.958 11.439 9.276 1.00 52.44 85 ALA A O 1
ATOM 686 N N . LEU A 1 86 ? -16.671 12.767 8.689 1.00 50.66 86 LEU A N 1
ATOM 687 C CA . LEU A 1 86 ? -16.951 12.095 7.408 1.00 50.66 86 LEU A CA 1
ATOM 688 C C . LEU A 1 86 ? -15.832 12.258 6.361 1.00 50.66 86 LEU A C 1
ATOM 690 O O . LEU A 1 86 ? -15.607 11.339 5.582 1.00 50.66 86 LEU A O 1
ATOM 694 N N . CYS A 1 87 ? -15.055 13.349 6.389 1.00 57.62 87 CYS A N 1
ATOM 695 C CA . CYS A 1 87 ? -13.879 13.494 5.513 1.00 57.62 87 CYS A CA 1
ATOM 696 C C . CYS A 1 87 ? -12.679 12.635 5.942 1.00 57.62 87 CYS A C 1
ATOM 698 O O . CYS A 1 87 ? -11.741 12.467 5.166 1.00 57.62 87 CYS A O 1
ATOM 700 N N . SER A 1 88 ? -12.665 12.101 7.166 1.00 67.69 88 SER A N 1
ATOM 701 C CA . SER A 1 88 ? -11.462 11.442 7.693 1.00 67.69 88 SER A CA 1
ATOM 702 C C . SER A 1 88 ? -11.286 9.999 7.211 1.00 67.69 88 SER A C 1
ATOM 704 O O . SER A 1 88 ? -10.156 9.546 7.036 1.00 67.69 88 SER A O 1
ATOM 706 N N . GLN A 1 89 ? -12.385 9.280 6.957 1.00 74.75 89 GLN A N 1
ATOM 707 C CA . GLN A 1 89 ? -12.343 7.888 6.502 1.00 74.75 89 GLN A CA 1
ATOM 708 C C . GLN A 1 89 ? -11.792 7.714 5.080 1.00 74.75 89 GLN A C 1
ATOM 710 O O . GLN A 1 89 ? -10.826 6.960 4.939 1.00 74.75 89 GLN A O 1
ATOM 715 N N . PRO A 1 90 ? -12.318 8.400 4.042 1.00 83.25 90 PRO A N 1
ATOM 716 C CA . PRO A 1 90 ? -11.752 8.280 2.703 1.00 83.25 90 PRO A CA 1
ATOM 717 C C . PRO A 1 90 ? -10.296 8.747 2.693 1.00 83.25 90 PRO A C 1
ATOM 719 O O . PRO A 1 90 ? -9.451 8.064 2.130 1.00 83.25 90 PRO A O 1
ATOM 722 N N . LEU A 1 91 ? -9.963 9.833 3.402 1.00 83.81 91 LEU A N 1
ATOM 723 C CA . LEU A 1 91 ? -8.587 10.322 3.504 1.00 83.81 91 LEU A CA 1
ATOM 724 C C . LEU A 1 91 ? -7.635 9.265 4.086 1.00 83.81 91 LEU A C 1
ATOM 726 O O . LEU A 1 91 ? -6.547 9.066 3.556 1.00 83.81 91 LEU A O 1
ATOM 730 N N . LYS A 1 92 ? -8.046 8.551 5.142 1.00 82.75 92 LYS A N 1
ATOM 731 C CA . LYS A 1 92 ? -7.246 7.467 5.730 1.00 82.75 92 LYS A CA 1
ATOM 732 C C . LYS A 1 92 ? -7.006 6.333 4.731 1.00 82.75 92 LYS A C 1
ATOM 734 O O . LYS A 1 92 ? -5.895 5.815 4.662 1.00 82.75 92 LYS A O 1
ATOM 739 N N . PHE A 1 93 ? -8.031 5.962 3.965 1.00 88.06 93 PHE A N 1
ATOM 740 C CA . PHE A 1 93 ? -7.905 4.967 2.902 1.00 88.06 93 PHE A CA 1
ATOM 741 C C . PHE A 1 93 ? -6.957 5.448 1.794 1.00 88.06 93 PHE A C 1
ATOM 743 O O . PHE A 1 93 ? -6.050 4.714 1.417 1.00 88.06 93 PHE A O 1
ATOM 750 N N . PHE A 1 94 ? -7.094 6.697 1.340 1.00 90.62 94 PHE A N 1
ATOM 751 C CA . PHE A 1 94 ? -6.213 7.284 0.327 1.00 90.62 94 PHE A CA 1
ATOM 752 C C . PHE A 1 94 ? -4.756 7.350 0.784 1.00 90.62 94 PHE A C 1
ATOM 754 O O . PHE A 1 94 ? -3.874 6.991 0.014 1.00 90.62 94 PHE A O 1
ATOM 761 N N . ILE A 1 95 ? -4.489 7.742 2.034 1.00 89.88 95 ILE A N 1
ATOM 762 C CA . ILE A 1 95 ? -3.123 7.752 2.578 1.00 89.88 95 ILE A CA 1
ATOM 763 C C . ILE A 1 95 ? -2.530 6.339 2.541 1.00 89.88 95 ILE A C 1
ATOM 765 O O . ILE A 1 95 ? -1.414 6.175 2.062 1.00 89.88 95 ILE A O 1
ATOM 769 N N . ARG A 1 96 ? -3.284 5.316 2.970 1.00 90.06 96 ARG A N 1
ATOM 770 C CA . ARG A 1 96 ? -2.839 3.910 2.906 1.00 90.06 96 ARG A CA 1
ATOM 771 C C . ARG A 1 96 ? -2.577 3.443 1.481 1.00 90.06 96 ARG A C 1
ATOM 773 O O . ARG A 1 96 ? -1.584 2.768 1.229 1.00 90.06 96 ARG A O 1
ATOM 780 N N . LEU A 1 97 ? -3.455 3.816 0.555 1.00 94.00 97 LEU A N 1
ATOM 781 C CA . LEU A 1 97 ? -3.281 3.485 -0.849 1.00 94.00 97 LEU A CA 1
ATOM 782 C C . LEU A 1 97 ? -2.003 4.113 -1.400 1.00 94.00 97 LEU A C 1
ATOM 784 O O . LEU A 1 97 ? -1.214 3.418 -2.031 1.00 94.00 97 LEU A O 1
ATOM 788 N N . ILE A 1 98 ? -1.761 5.395 -1.114 1.00 94.88 98 ILE A N 1
ATOM 789 C CA . ILE A 1 98 ? -0.549 6.103 -1.535 1.00 94.88 98 ILE A CA 1
ATOM 790 C C . ILE A 1 98 ? 0.692 5.458 -0.916 1.00 94.88 98 ILE A C 1
ATOM 792 O O . ILE A 1 98 ? 1.665 5.247 -1.630 1.00 94.88 98 ILE A O 1
ATOM 796 N N . THR A 1 99 ? 0.664 5.090 0.371 1.00 93.00 99 THR A N 1
ATOM 797 C CA . THR A 1 99 ? 1.818 4.452 1.022 1.00 93.00 99 THR A CA 1
ATOM 798 C C . THR A 1 99 ? 2.142 3.094 0.408 1.00 93.00 99 THR A C 1
ATOM 800 O O . THR A 1 99 ? 3.297 2.832 0.087 1.00 93.00 99 THR A O 1
ATOM 803 N N . MET A 1 100 ? 1.131 2.243 0.195 1.00 93.62 100 MET A N 1
ATOM 804 C CA . MET A 1 100 ? 1.333 0.921 -0.411 1.00 93.62 100 MET A CA 1
ATOM 805 C C . MET A 1 100 ? 1.764 1.044 -1.874 1.00 93.62 100 MET A C 1
ATOM 807 O O . MET A 1 100 ? 2.630 0.301 -2.324 1.00 93.62 100 MET A O 1
ATOM 811 N N . SER A 1 101 ? 1.208 2.021 -2.598 1.00 95.75 101 SER A N 1
ATOM 812 C CA . SER A 1 101 ? 1.580 2.301 -3.987 1.00 95.75 101 SER A CA 1
ATOM 813 C C . SER A 1 101 ? 3.011 2.812 -4.095 1.00 95.75 101 SER A C 1
ATOM 815 O O . SER A 1 101 ? 3.734 2.350 -4.963 1.00 95.75 101 SER A O 1
ATOM 817 N N . ALA A 1 102 ? 3.448 3.722 -3.220 1.00 96.31 102 ALA A N 1
ATOM 818 C CA . ALA A 1 102 ? 4.813 4.242 -3.239 1.00 96.31 102 ALA A CA 1
ATOM 819 C C . ALA A 1 102 ? 5.840 3.125 -3.018 1.00 96.31 102 ALA A C 1
ATOM 821 O O . ALA A 1 102 ? 6.799 3.022 -3.777 1.00 96.31 102 ALA A O 1
ATOM 822 N N . VAL A 1 103 ? 5.602 2.253 -2.030 1.00 94.94 103 VAL A N 1
ATOM 823 C CA . VAL A 1 103 ? 6.475 1.102 -1.758 1.00 94.94 103 VAL A CA 1
ATOM 824 C C . VAL A 1 103 ? 6.506 0.145 -2.951 1.00 94.94 103 VAL A C 1
ATOM 826 O O . VAL A 1 103 ? 7.589 -0.194 -3.416 1.00 94.94 103 VAL A O 1
ATOM 829 N N . TRP A 1 104 ? 5.342 -0.238 -3.485 1.00 96.75 104 TRP A N 1
ATOM 830 C CA . TRP A 1 104 ? 5.245 -1.147 -4.632 1.00 96.75 104 TRP A CA 1
ATOM 831 C C . TRP A 1 104 ? 5.887 -0.584 -5.906 1.00 96.75 104 TRP A C 1
ATOM 833 O O . TRP A 1 104 ? 6.649 -1.260 -6.586 1.00 96.75 104 TRP A O 1
ATOM 843 N N . VAL A 1 105 ? 5.605 0.675 -6.243 1.00 96.69 105 VAL A N 1
ATOM 844 C CA . VAL A 1 105 ? 6.181 1.323 -7.427 1.00 96.69 105 VAL A CA 1
ATOM 845 C C . VAL A 1 105 ? 7.701 1.388 -7.306 1.00 96.69 105 VAL A C 1
ATOM 847 O O . VAL A 1 105 ? 8.391 1.110 -8.281 1.00 96.69 105 VAL A O 1
ATOM 850 N N . SER A 1 106 ? 8.236 1.696 -6.122 1.00 97.25 106 SER A N 1
ATOM 851 C CA . SER A 1 106 ? 9.682 1.677 -5.898 1.00 97.25 106 SER A CA 1
ATOM 852 C C . SER A 1 106 ? 10.289 0.285 -6.075 1.00 97.25 106 SER A C 1
ATOM 854 O O . SER A 1 106 ? 11.340 0.193 -6.701 1.00 97.25 106 SER A O 1
ATOM 856 N N . THR A 1 107 ? 9.648 -0.792 -5.601 1.00 95.56 107 THR A N 1
ATOM 857 C CA . THR A 1 107 ? 10.177 -2.153 -5.815 1.00 95.56 107 THR A CA 1
ATOM 858 C C . THR A 1 107 ? 10.169 -2.542 -7.287 1.00 95.56 107 THR A C 1
ATOM 860 O O . THR A 1 107 ? 11.198 -2.964 -7.800 1.00 95.56 107 THR A O 1
ATOM 863 N N . VAL A 1 108 ? 9.071 -2.276 -8.001 1.00 95.75 108 VAL A N 1
ATOM 864 C CA . VAL A 1 108 ? 8.987 -2.527 -9.449 1.00 95.75 108 VAL A CA 1
ATOM 865 C C . VAL A 1 108 ? 10.037 -1.725 -10.231 1.00 95.75 108 VAL A C 1
ATOM 867 O O . VAL A 1 108 ? 10.615 -2.212 -11.205 1.00 95.75 108 VAL A O 1
ATOM 870 N N . LEU A 1 109 ? 10.303 -0.484 -9.817 1.00 97.00 109 LEU A N 1
ATOM 871 C CA . LEU A 1 109 ? 11.336 0.350 -10.428 1.00 97.00 109 LEU A CA 1
ATOM 872 C C . LEU A 1 109 ? 12.756 -0.136 -10.112 1.00 97.00 109 LEU A C 1
ATOM 874 O O . LEU A 1 109 ? 13.637 0.043 -10.953 1.00 97.00 109 LEU A O 1
ATOM 878 N N . PHE A 1 110 ? 12.992 -0.764 -8.958 1.00 96.56 110 PHE A N 1
ATOM 879 C CA . PHE A 1 110 ? 14.289 -1.368 -8.644 1.00 96.56 110 PHE A CA 1
ATOM 880 C C . PHE A 1 110 ? 14.594 -2.590 -9.514 1.00 96.56 110 PHE A C 1
ATOM 882 O O . PHE A 1 110 ? 15.738 -2.740 -9.939 1.00 96.56 110 PHE A O 1
ATOM 889 N N . ASP A 1 111 ? 13.592 -3.401 -9.855 1.00 95.00 111 ASP A N 1
ATOM 890 C CA . ASP A 1 111 ? 13.775 -4.524 -10.788 1.00 95.00 111 ASP A CA 1
ATOM 891 C C . ASP A 1 111 ? 14.079 -4.024 -12.218 1.00 95.00 111 ASP A C 1
ATOM 893 O O . ASP A 1 111 ? 14.890 -4.591 -12.966 1.00 95.00 111 ASP A O 1
ATOM 897 N N . GLY A 1 112 ? 13.443 -2.908 -12.595 1.00 95.94 112 GLY A N 1
ATOM 898 C CA . GLY A 1 112 ? 13.713 -2.150 -13.818 1.00 95.94 112 GLY A CA 1
ATOM 899 C C . GLY A 1 112 ? 13.174 -2.773 -15.108 1.00 95.94 112 GLY A C 1
ATOM 900 O O . GLY A 1 112 ? 13.153 -2.104 -16.141 1.00 95.94 112 GLY A O 1
ATOM 901 N N . ASP A 1 113 ? 12.686 -4.015 -15.069 1.00 95.12 113 ASP A N 1
ATOM 902 C CA . ASP A 1 113 ? 12.148 -4.716 -16.241 1.00 95.12 113 ASP A CA 1
ATOM 903 C C . ASP A 1 113 ? 10.845 -4.087 -16.745 1.00 95.12 113 ASP A C 1
ATOM 905 O O . ASP A 1 113 ? 10.662 -3.911 -17.954 1.00 95.12 113 ASP A O 1
ATOM 909 N N . TRP A 1 114 ? 9.971 -3.654 -15.830 1.00 96.00 114 TRP A N 1
ATOM 910 C CA . TRP A 1 114 ? 8.756 -2.920 -16.188 1.00 96.00 114 TRP A CA 1
ATOM 911 C C . TRP A 1 114 ? 9.078 -1.589 -16.880 1.00 96.00 114 TRP A C 1
ATOM 913 O O . TRP A 1 114 ? 8.495 -1.266 -17.916 1.00 96.00 114 TRP A O 1
ATOM 923 N N . TYR A 1 115 ? 10.041 -0.830 -16.347 1.00 97.00 115 TYR A N 1
ATOM 924 C CA . TYR A 1 115 ? 10.444 0.460 -16.911 1.00 97.00 115 TYR A CA 1
ATOM 925 C C . TYR A 1 115 ? 11.133 0.299 -18.270 1.00 97.00 115 TYR A C 1
ATOM 927 O O . TYR A 1 115 ? 10.824 1.030 -19.212 1.00 97.00 115 TYR A O 1
ATOM 935 N N . PHE A 1 116 ? 12.010 -0.700 -18.403 1.00 96.75 116 PHE A N 1
ATOM 936 C CA . PHE A 1 116 ? 12.618 -1.073 -19.678 1.00 96.75 116 PHE A CA 1
ATOM 937 C C . PHE A 1 116 ? 11.553 -1.436 -20.722 1.00 96.75 116 PHE A C 1
ATOM 939 O O . PHE A 1 116 ? 11.587 -0.925 -21.844 1.00 96.75 116 PHE A O 1
ATOM 946 N N . CYS A 1 117 ? 10.563 -2.249 -20.345 1.00 96.44 117 CYS A N 1
ATOM 947 C CA . CYS A 1 117 ? 9.429 -2.598 -21.201 1.00 96.44 117 CYS A CA 1
ATOM 948 C C . CYS A 1 117 ? 8.618 -1.362 -21.626 1.00 96.44 117 CYS A C 1
ATOM 950 O O . CYS A 1 117 ? 8.278 -1.208 -22.799 1.00 96.44 117 CYS A O 1
ATOM 952 N N . LEU A 1 118 ? 8.326 -0.453 -20.691 1.00 96.19 118 LEU A N 1
ATOM 953 C CA . LEU A 1 118 ? 7.594 0.778 -20.981 1.00 96.19 118 LEU A CA 1
ATOM 954 C C . LEU A 1 118 ? 8.356 1.657 -21.981 1.00 96.19 118 LEU A C 1
ATOM 956 O O . LEU A 1 118 ? 7.790 2.078 -22.988 1.00 96.19 118 LEU A O 1
ATOM 960 N N . MET A 1 119 ? 9.637 1.920 -21.721 1.00 96.94 119 MET A N 1
ATOM 961 C CA . MET A 1 119 ? 10.431 2.834 -22.542 1.00 96.94 119 MET A CA 1
ATOM 962 C C . MET A 1 119 ? 10.698 2.292 -23.949 1.00 96.94 119 MET A C 1
ATOM 964 O O . MET A 1 119 ? 10.578 3.034 -24.924 1.00 96.94 119 MET A O 1
ATOM 968 N N . THR A 1 120 ? 10.982 0.995 -24.079 1.00 96.44 120 THR A N 1
ATOM 969 C CA . THR A 1 120 ? 11.182 0.355 -25.392 1.00 96.44 120 THR A CA 1
ATOM 970 C C . THR A 1 120 ? 9.903 0.308 -26.228 1.00 96.44 120 THR A C 1
ATOM 972 O O . THR A 1 120 ? 9.970 0.455 -27.445 1.00 96.44 120 THR A O 1
ATOM 975 N N . ASN A 1 121 ? 8.729 0.177 -25.604 1.00 95.44 121 ASN A N 1
ATOM 976 C CA . ASN A 1 121 ? 7.445 0.218 -26.312 1.00 95.44 121 ASN A CA 1
ATOM 977 C C . ASN A 1 121 ? 6.992 1.632 -26.698 1.00 95.44 121 ASN A C 1
ATOM 979 O O . ASN A 1 121 ? 6.223 1.785 -27.651 1.00 95.44 121 ASN A O 1
ATOM 983 N N . LEU A 1 122 ? 7.444 2.662 -25.976 1.00 95.12 122 LEU A N 1
ATOM 984 C CA . LEU A 1 122 ? 7.216 4.062 -26.346 1.00 95.12 122 LEU A CA 1
ATOM 985 C C . LEU A 1 122 ? 8.105 4.498 -27.518 1.00 95.12 122 LEU A C 1
ATOM 987 O O . LEU A 1 122 ? 7.709 5.361 -28.302 1.00 95.12 122 LEU A O 1
ATOM 991 N N . ASN A 1 123 ? 9.285 3.897 -27.664 1.00 95.50 123 ASN A N 1
ATOM 992 C CA . ASN A 1 123 ? 10.202 4.189 -28.756 1.00 95.50 123 ASN A CA 1
ATOM 993 C C . ASN A 1 123 ? 9.999 3.219 -29.934 1.00 95.50 123 ASN A C 1
ATOM 995 O O . ASN A 1 123 ? 10.375 2.048 -29.877 1.00 95.50 123 ASN A O 1
ATOM 999 N N . MET A 1 124 ? 9.453 3.723 -31.046 1.00 93.31 124 MET A N 1
ATOM 1000 C CA . MET A 1 124 ? 9.157 2.906 -32.234 1.00 93.31 124 MET A CA 1
ATOM 1001 C C . MET A 1 124 ? 10.390 2.191 -32.812 1.00 93.31 124 MET A C 1
ATOM 1003 O O . MET A 1 124 ? 10.261 1.095 -33.349 1.00 93.31 124 MET A O 1
ATOM 1007 N N . ASN A 1 125 ? 11.590 2.763 -32.660 1.00 95.06 125 ASN A N 1
ATOM 1008 C CA . ASN A 1 125 ? 12.830 2.178 -33.189 1.00 95.06 125 ASN A CA 1
ATOM 1009 C C . ASN A 1 125 ? 13.385 1.042 -32.316 1.00 95.06 125 ASN A C 1
ATOM 1011 O O . ASN A 1 125 ? 14.288 0.323 -32.730 1.00 95.06 125 ASN A O 1
ATOM 1015 N N . GLN A 1 126 ? 12.873 0.909 -31.094 1.00 94.94 126 GLN A N 1
ATOM 1016 C CA . GLN A 1 126 ? 13.343 -0.016 -30.060 1.00 94.94 126 GLN A CA 1
ATOM 1017 C C . GLN A 1 126 ? 12.264 -1.033 -29.666 1.00 94.94 126 GLN A C 1
ATOM 1019 O O . GLN A 1 126 ? 12.447 -1.842 -28.755 1.00 94.94 126 GLN A O 1
ATOM 1024 N N . THR A 1 127 ? 11.129 -1.012 -30.362 1.00 92.62 127 THR A N 1
ATOM 1025 C CA . THR A 1 127 ? 10.022 -1.920 -30.092 1.00 92.62 127 THR A CA 1
ATOM 1026 C C . THR A 1 127 ? 10.449 -3.365 -30.361 1.00 92.62 127 THR A C 1
ATOM 1028 O O . THR A 1 127 ? 11.032 -3.679 -31.397 1.00 92.62 127 THR A O 1
ATOM 1031 N N . GLY A 1 128 ? 10.155 -4.262 -29.418 1.00 94.12 128 GLY A N 1
ATOM 1032 C CA . GLY A 1 128 ? 10.470 -5.690 -29.531 1.00 94.12 128 GLY A CA 1
ATOM 1033 C C . GLY A 1 128 ? 11.802 -6.126 -28.920 1.00 94.12 128 GLY A C 1
ATOM 1034 O O . GLY A 1 128 ? 12.015 -7.331 -28.788 1.00 94.12 128 GLY A O 1
ATOM 1035 N N . LEU A 1 129 ? 12.643 -5.187 -28.468 1.00 95.75 129 LEU A N 1
ATOM 1036 C CA . LEU A 1 129 ? 13.845 -5.486 -27.676 1.00 95.75 129 LEU A CA 1
ATOM 1037 C C . LEU A 1 129 ? 13.567 -6.430 -26.488 1.00 95.75 129 LEU A C 1
ATOM 1039 O O . LEU A 1 129 ? 14.297 -7.408 -26.346 1.00 95.75 129 LEU A O 1
ATOM 1043 N N . PRO A 1 130 ? 12.497 -6.243 -25.684 1.00 94.50 130 PRO A N 1
ATOM 1044 C CA . PRO A 1 130 ? 12.215 -7.125 -24.548 1.00 94.50 130 PRO A CA 1
ATOM 1045 C C . PRO A 1 130 ? 11.906 -8.586 -24.910 1.00 94.50 130 PRO A C 1
ATOM 1047 O O . PRO A 1 130 ? 11.997 -9.445 -24.040 1.00 94.50 130 PRO A O 1
ATOM 1050 N N . CYS A 1 131 ? 11.539 -8.887 -26.164 1.00 95.25 131 CYS A N 1
ATOM 1051 C CA . CYS A 1 131 ? 11.244 -10.257 -26.608 1.00 95.25 131 CYS A CA 1
ATOM 1052 C C . CYS A 1 131 ? 12.442 -10.974 -27.236 1.00 95.25 131 CYS A C 1
ATOM 1054 O O . CYS A 1 131 ? 12.332 -12.157 -27.571 1.00 95.25 131 CYS A O 1
ATOM 1056 N N . ARG A 1 132 ? 13.569 -10.284 -27.446 1.00 95.38 132 ARG A N 1
ATOM 1057 C CA . ARG A 1 132 ? 14.773 -10.912 -27.995 1.00 95.38 132 ARG A CA 1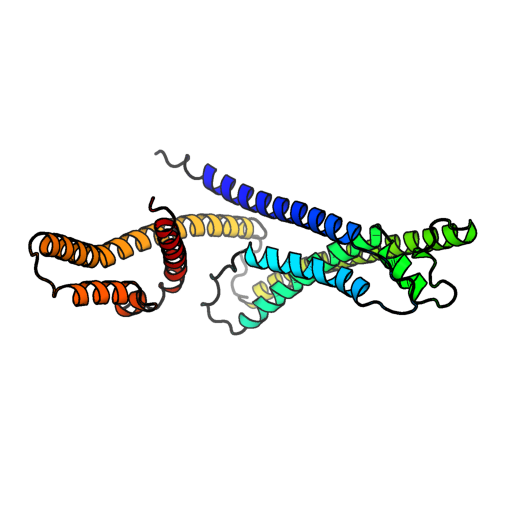
ATOM 1058 C C . ARG A 1 132 ? 15.487 -11.690 -26.894 1.00 95.38 132 ARG A C 1
ATOM 1060 O O . ARG A 1 132 ? 15.723 -11.166 -25.811 1.00 95.38 132 ARG A O 1
ATOM 1067 N N . LYS A 1 133 ? 15.806 -12.957 -27.178 1.00 94.62 133 LYS A N 1
ATOM 1068 C CA . LYS A 1 133 ? 16.564 -13.829 -26.263 1.00 94.62 133 LYS A CA 1
ATOM 1069 C C . LYS A 1 133 ? 18.046 -13.470 -26.246 1.00 94.62 133 LYS A C 1
ATOM 1071 O O . LYS A 1 133 ? 18.645 -13.441 -25.178 1.00 94.62 133 LYS A O 1
ATOM 1076 N N . ASP A 1 134 ? 18.580 -13.149 -27.419 1.00 96.38 134 ASP A N 1
ATOM 1077 C CA . ASP A 1 134 ? 19.973 -12.781 -27.620 1.00 96.38 134 ASP A CA 1
ATOM 1078 C C . ASP A 1 134 ? 20.016 -11.298 -27.997 1.00 96.38 134 ASP A C 1
ATOM 1080 O O . ASP A 1 134 ? 19.518 -10.906 -29.055 1.00 96.38 134 ASP A O 1
ATOM 1084 N N . LEU A 1 135 ? 20.528 -10.480 -27.077 1.00 96.25 135 LEU A N 1
ATOM 1085 C CA . LEU A 1 135 ? 20.721 -9.043 -27.258 1.00 96.25 135 LEU A CA 1
ATOM 1086 C C . LEU A 1 135 ? 22.145 -8.802 -27.755 1.00 96.25 135 LEU A C 1
ATOM 1088 O O . LEU A 1 135 ? 23.095 -9.374 -27.216 1.00 96.25 135 LEU A O 1
ATOM 1092 N N . ASP A 1 136 ? 22.294 -7.943 -28.759 1.00 97.31 136 ASP A N 1
ATOM 1093 C CA . ASP A 1 136 ? 23.616 -7.468 -29.167 1.00 97.31 136 ASP A CA 1
ATOM 1094 C C . ASP A 1 136 ? 24.244 -6.570 -28.081 1.00 97.31 136 ASP A C 1
ATOM 1096 O O . ASP A 1 136 ? 23.560 -6.086 -27.174 1.00 97.31 136 ASP A O 1
ATOM 1100 N N . TYR A 1 137 ? 25.552 -6.315 -28.168 1.00 97.50 137 TYR A N 1
ATOM 1101 C CA . TYR A 1 137 ? 26.277 -5.488 -27.199 1.00 97.50 137 TYR A CA 1
ATOM 1102 C C . TYR A 1 137 ? 25.643 -4.097 -27.013 1.00 97.50 137 TYR A C 1
ATOM 1104 O O . TYR A 1 137 ? 25.455 -3.638 -25.882 1.00 97.50 137 TYR A O 1
ATOM 1112 N N . ASP A 1 138 ? 25.257 -3.442 -28.111 1.00 97.25 138 ASP A N 1
ATOM 1113 C CA . ASP A 1 138 ? 24.627 -2.120 -28.058 1.00 97.25 138 ASP A CA 1
ATOM 1114 C C . ASP A 1 138 ? 23.217 -2.172 -27.444 1.00 97.25 138 ASP A C 1
ATOM 1116 O O . ASP A 1 138 ? 22.820 -1.274 -26.697 1.00 97.25 138 ASP A O 1
ATOM 1120 N N . GLU A 1 139 ? 22.468 -3.248 -27.692 1.00 96.81 139 GLU A N 1
ATOM 1121 C CA . GLU A 1 139 ? 21.133 -3.461 -27.124 1.00 96.81 139 GLU A CA 1
ATOM 1122 C C . GLU A 1 139 ? 21.197 -3.738 -25.616 1.00 96.81 139 GLU A C 1
ATOM 1124 O O . GLU A 1 139 ? 20.395 -3.205 -24.842 1.00 96.81 139 GLU A O 1
ATOM 1129 N N . GLN A 1 140 ? 22.191 -4.517 -25.185 1.00 97.38 140 GLN A N 1
ATOM 1130 C CA . GLN A 1 140 ? 22.471 -4.777 -23.777 1.00 97.38 140 GLN A CA 1
ATOM 1131 C C . GLN A 1 140 ? 22.814 -3.475 -23.041 1.00 97.38 140 GLN A C 1
ATOM 1133 O O . GLN A 1 140 ? 22.268 -3.197 -21.974 1.00 97.38 140 GLN A O 1
ATOM 1138 N N . ARG A 1 141 ? 23.634 -2.616 -23.656 1.00 97.56 141 ARG A N 1
ATOM 1139 C CA . ARG A 1 141 ? 23.972 -1.300 -23.103 1.00 97.56 141 ARG A CA 1
ATOM 1140 C C . ARG A 1 141 ? 22.741 -0.402 -22.938 1.00 97.56 141 ARG A C 1
ATOM 1142 O O . ARG A 1 141 ? 22.633 0.310 -21.940 1.00 97.56 141 ARG A O 1
ATOM 1149 N N . ILE A 1 142 ? 21.802 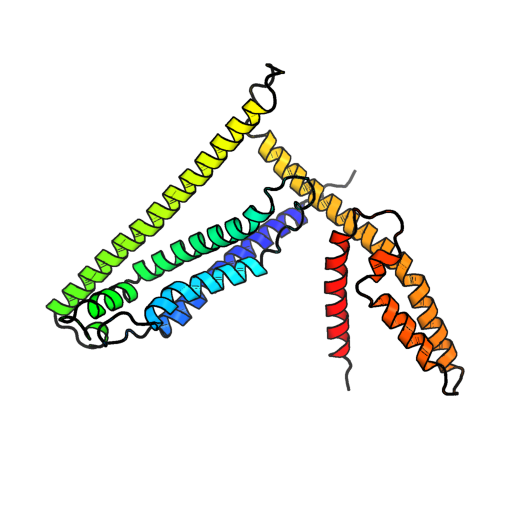-0.434 -23.887 1.00 97.12 142 ILE A N 1
ATOM 1150 C CA . ILE A 1 142 ? 20.527 0.297 -23.786 1.00 97.12 142 ILE A CA 1
ATOM 1151 C C . ILE A 1 142 ? 19.686 -0.244 -22.621 1.00 97.12 142 ILE A C 1
ATOM 1153 O O . ILE A 1 142 ? 19.143 0.542 -21.840 1.00 97.12 142 ILE A O 1
ATOM 1157 N N . LYS A 1 143 ? 19.600 -1.571 -22.468 1.00 96.94 143 LYS A N 1
ATOM 1158 C CA . LYS A 1 143 ? 18.895 -2.214 -21.350 1.00 96.94 143 LYS A CA 1
ATOM 1159 C C . LYS A 1 143 ? 19.469 -1.784 -20.001 1.00 96.94 143 LYS A C 1
ATOM 1161 O O . LYS A 1 143 ? 18.711 -1.357 -19.129 1.00 96.94 143 LYS A O 1
ATOM 1166 N N . ASP A 1 144 ? 20.788 -1.823 -19.851 1.00 97.50 144 ASP A N 1
ATOM 1167 C CA . ASP A 1 144 ? 21.467 -1.444 -18.608 1.00 97.50 144 ASP A CA 1
ATOM 1168 C C . ASP A 1 144 ? 21.282 0.048 -18.285 1.00 97.50 144 ASP A C 1
ATOM 1170 O O . ASP A 1 144 ? 21.057 0.419 -17.127 1.00 97.50 144 ASP A O 1
ATOM 1174 N N . ALA A 1 145 ? 21.281 0.912 -19.307 1.00 98.19 145 ALA A N 1
ATOM 1175 C CA . ALA A 1 145 ? 21.003 2.337 -19.144 1.00 98.19 145 ALA A CA 1
ATOM 1176 C C . ALA A 1 145 ? 19.569 2.588 -18.645 1.00 98.19 145 ALA A C 1
ATOM 1178 O O . ALA A 1 145 ? 19.363 3.386 -17.724 1.00 98.19 145 ALA A O 1
ATOM 1179 N N . TYR A 1 146 ? 18.574 1.879 -19.191 1.00 97.81 146 TYR A N 1
ATOM 1180 C CA . TYR A 1 146 ? 17.194 1.983 -18.714 1.00 97.81 146 TYR A CA 1
ATOM 1181 C C . TYR A 1 146 ? 17.023 1.436 -17.298 1.00 97.81 146 TYR A C 1
ATOM 1183 O O . TYR A 1 146 ? 16.329 2.066 -16.504 1.00 97.81 146 TYR A O 1
ATOM 1191 N N . LYS A 1 147 ? 17.674 0.319 -16.951 1.00 97.50 147 LYS A N 1
ATOM 1192 C CA . LYS A 1 147 ? 17.635 -0.225 -15.585 1.00 97.50 147 LYS A CA 1
ATOM 1193 C C . LYS A 1 147 ? 18.250 0.728 -14.565 1.00 97.50 147 LYS A C 1
ATOM 1195 O O . LYS A 1 147 ? 17.635 0.985 -13.537 1.00 97.50 147 LYS A O 1
ATOM 1200 N N . THR A 1 148 ? 19.404 1.314 -14.881 1.00 98.00 148 THR A N 1
ATOM 1201 C CA . THR A 1 148 ? 20.044 2.327 -14.023 1.00 98.00 148 THR A CA 1
ATOM 1202 C C . THR A 1 148 ? 19.127 3.535 -13.829 1.00 98.00 148 THR A C 1
ATOM 1204 O O . THR A 1 148 ? 18.868 3.946 -12.703 1.00 98.00 148 THR A O 1
ATOM 1207 N N . THR A 1 149 ? 18.533 4.033 -14.918 1.00 98.12 149 THR A N 1
ATOM 1208 C CA . THR A 1 149 ? 17.566 5.140 -14.855 1.00 98.12 149 THR A CA 1
ATOM 1209 C C . THR A 1 149 ? 16.340 4.781 -14.007 1.00 98.12 149 THR A C 1
ATOM 1211 O O . THR A 1 149 ? 15.863 5.597 -13.222 1.00 98.12 149 THR A O 1
ATOM 1214 N N . SER A 1 150 ? 15.819 3.559 -14.152 1.00 98.06 150 SER A N 1
ATOM 1215 C CA . SER A 1 150 ? 14.682 3.063 -13.372 1.00 98.06 150 SER A CA 1
ATOM 1216 C C . SER A 1 150 ? 14.994 3.044 -11.880 1.00 98.06 150 SER A C 1
ATOM 1218 O O . SER A 1 150 ? 14.190 3.504 -11.073 1.00 98.06 150 SER A O 1
ATOM 1220 N N . LEU A 1 151 ? 16.185 2.567 -11.524 1.00 98.06 151 LEU A N 1
ATOM 1221 C CA . LEU A 1 151 ? 16.674 2.520 -10.154 1.00 98.06 151 LEU A CA 1
ATOM 1222 C C . LEU A 1 151 ? 16.794 3.930 -9.556 1.00 98.06 151 LEU A C 1
ATOM 1224 O O . LEU A 1 151 ? 16.304 4.155 -8.449 1.00 98.06 151 LEU A O 1
ATOM 1228 N N . ASP A 1 152 ? 17.336 4.896 -10.303 1.00 98.19 152 ASP A N 1
ATOM 1229 C CA . ASP A 1 152 ? 17.412 6.300 -9.872 1.00 98.19 152 ASP A CA 1
ATOM 1230 C C . ASP A 1 152 ? 16.019 6.901 -9.619 1.00 98.19 152 ASP A C 1
ATOM 1232 O O . ASP A 1 152 ? 15.789 7.553 -8.596 1.00 98.19 152 ASP A O 1
ATOM 1236 N N . ILE A 1 153 ? 15.053 6.640 -10.510 1.00 98.06 153 ILE A N 1
ATOM 1237 C CA . ILE A 1 153 ? 13.658 7.071 -10.325 1.00 98.06 153 ILE A CA 1
ATOM 1238 C C . ILE A 1 153 ? 13.044 6.374 -9.105 1.00 98.06 153 ILE A C 1
ATOM 1240 O O . ILE A 1 153 ? 12.385 7.032 -8.299 1.00 98.06 153 ILE A O 1
ATOM 1244 N N . GLY A 1 154 ? 13.280 5.072 -8.927 1.00 97.50 154 GLY A N 1
ATOM 1245 C CA . GLY A 1 154 ? 12.806 4.292 -7.781 1.00 97.50 154 GLY A CA 1
ATOM 1246 C C . GLY A 1 154 ? 13.289 4.866 -6.449 1.00 97.50 154 GLY A C 1
ATOM 1247 O O . GLY A 1 154 ? 12.479 5.058 -5.532 1.00 97.50 154 GLY A O 1
ATOM 1248 N N . PHE A 1 155 ? 14.575 5.234 -6.373 1.00 98.06 155 PHE A N 1
ATOM 1249 C CA . PHE A 1 155 ? 15.152 5.956 -5.237 1.00 98.06 155 PHE A CA 1
ATOM 1250 C C . PHE A 1 155 ? 14.530 7.342 -5.059 1.00 98.06 155 PHE A C 1
ATOM 1252 O O . PHE A 1 155 ? 14.188 7.726 -3.940 1.00 98.06 155 PHE A O 1
ATOM 1259 N N . GLY A 1 156 ? 14.323 8.083 -6.147 1.00 97.88 156 GLY A N 1
ATOM 1260 C CA . GLY A 1 156 ? 13.648 9.378 -6.117 1.00 97.88 156 GLY A CA 1
ATOM 1261 C C . GLY A 1 156 ? 12.236 9.295 -5.528 1.00 97.88 156 GLY A C 1
ATOM 1262 O O . GLY A 1 156 ? 11.880 10.114 -4.676 1.00 97.88 156 GLY A O 1
ATOM 1263 N N . VAL A 1 157 ? 11.451 8.286 -5.922 1.00 97.00 157 VAL A N 1
ATOM 1264 C CA . VAL A 1 157 ? 10.078 8.055 -5.441 1.00 97.00 157 VAL A CA 1
ATOM 1265 C C . VAL A 1 157 ? 10.063 7.751 -3.945 1.00 97.00 157 VAL A C 1
ATOM 1267 O O . VAL A 1 157 ? 9.341 8.426 -3.205 1.00 97.00 157 VAL A O 1
ATOM 1270 N N . ILE A 1 158 ? 10.879 6.799 -3.473 1.00 96.44 158 ILE A N 1
ATOM 1271 C CA . ILE A 1 158 ? 10.888 6.428 -2.050 1.00 96.44 158 ILE A CA 1
ATOM 1272 C C . ILE A 1 158 ? 11.421 7.568 -1.175 1.00 96.44 158 ILE A C 1
ATOM 1274 O O . ILE A 1 158 ? 10.819 7.884 -0.150 1.00 96.44 158 ILE A O 1
ATOM 1278 N N . CYS A 1 159 ? 12.489 8.252 -1.599 1.00 97.88 159 CYS A N 1
ATOM 1279 C CA . CYS A 1 159 ? 13.047 9.393 -0.874 1.00 97.88 159 CYS A CA 1
ATOM 1280 C C . CYS A 1 159 ? 12.046 10.549 -0.790 1.00 97.88 159 CYS A C 1
ATOM 1282 O O . CYS A 1 159 ? 11.848 11.111 0.288 1.00 97.88 159 CYS A O 1
ATOM 1284 N N . SER A 1 160 ? 11.369 10.872 -1.896 1.00 97.00 160 SER A N 1
ATOM 1285 C CA . SER A 1 160 ? 10.331 11.909 -1.918 1.00 97.00 160 SER A CA 1
ATOM 1286 C C . SER A 1 160 ? 9.170 11.540 -1.000 1.00 97.00 160 SER A C 1
ATOM 1288 O O . SER A 1 160 ? 8.737 12.361 -0.195 1.00 97.00 160 SER A O 1
ATOM 1290 N N . PHE A 1 161 ? 8.693 10.295 -1.065 1.00 96.25 161 PHE A N 1
ATOM 1291 C CA . PHE A 1 161 ? 7.624 9.808 -0.198 1.00 96.25 161 PHE A CA 1
ATOM 1292 C C . PHE A 1 161 ? 7.995 9.919 1.287 1.00 96.25 161 PHE A C 1
ATOM 1294 O O . PHE A 1 161 ? 7.226 10.483 2.064 1.00 96.25 161 PHE A O 1
ATOM 1301 N N . LEU A 1 162 ? 9.188 9.460 1.680 1.00 94.81 162 LEU A N 1
ATOM 1302 C CA . LEU A 1 162 ? 9.671 9.577 3.058 1.00 94.81 162 LEU A CA 1
ATOM 1303 C C . LEU A 1 162 ? 9.816 11.041 3.486 1.00 94.81 162 LEU A C 1
ATOM 1305 O O . LEU A 1 162 ? 9.469 11.390 4.614 1.00 94.81 162 LEU A O 1
ATOM 1309 N N . PHE A 1 163 ? 10.282 11.918 2.600 1.00 96.44 163 PHE A N 1
ATOM 1310 C CA . PHE A 1 163 ? 10.379 13.349 2.875 1.00 96.44 163 PHE A CA 1
ATOM 1311 C C . PHE A 1 163 ? 9.001 13.977 3.129 1.00 96.44 163 PHE A C 1
ATOM 1313 O O . PHE A 1 163 ? 8.802 14.627 4.157 1.00 96.44 163 PHE A O 1
ATOM 1320 N N . PHE A 1 164 ? 8.021 13.725 2.255 1.00 93.00 164 PHE A N 1
ATOM 1321 C CA . PHE A 1 164 ? 6.648 14.201 2.444 1.00 93.00 164 PHE A CA 1
ATOM 1322 C C . PHE A 1 164 ? 5.990 13.607 3.689 1.00 93.00 164 PHE A C 1
ATOM 1324 O O . PHE A 1 164 ? 5.272 14.319 4.391 1.00 93.00 164 PHE A O 1
ATOM 1331 N N . TRP A 1 165 ? 6.264 12.340 4.000 1.00 92.12 165 TRP A N 1
ATOM 1332 C CA . TRP A 1 165 ? 5.795 11.700 5.223 1.00 92.12 165 TRP A CA 1
ATOM 1333 C C . TRP A 1 165 ? 6.314 12.437 6.463 1.00 92.12 165 TRP A C 1
ATOM 1335 O O . TRP A 1 165 ? 5.524 12.875 7.300 1.00 92.12 165 TRP A O 1
ATOM 1345 N N . ASN A 1 166 ? 7.626 12.682 6.530 1.00 92.81 166 ASN A N 1
ATOM 1346 C CA . ASN A 1 166 ? 8.250 13.427 7.626 1.00 92.81 166 ASN A CA 1
ATOM 1347 C C . ASN A 1 166 ? 7.711 14.861 7.739 1.00 92.81 166 ASN A C 1
ATOM 1349 O O . ASN A 1 166 ? 7.430 15.325 8.845 1.00 92.81 166 ASN A O 1
ATOM 1353 N N . ILE A 1 167 ? 7.509 15.556 6.613 1.00 91.88 167 ILE A N 1
ATOM 1354 C CA . ILE A 1 167 ? 6.867 16.878 6.607 1.00 91.88 167 ILE A CA 1
ATOM 1355 C C . ILE A 1 167 ? 5.444 16.785 7.150 1.00 91.88 167 ILE A C 1
ATOM 1357 O O . ILE A 1 167 ? 5.052 17.625 7.954 1.00 91.88 167 ILE A O 1
ATOM 1361 N N . SER A 1 168 ? 4.665 15.778 6.753 1.00 86.25 168 SER A N 1
ATOM 1362 C CA . SER A 1 168 ? 3.280 15.631 7.204 1.00 86.25 168 SER A CA 1
ATOM 1363 C C . SER A 1 168 ? 3.186 15.397 8.717 1.00 86.25 168 SER A C 1
ATOM 1365 O O . SER A 1 168 ? 2.369 16.036 9.388 1.00 86.25 168 SER A O 1
ATOM 1367 N N . ASP A 1 169 ? 4.084 14.582 9.275 1.00 84.62 169 ASP A N 1
ATOM 1368 C CA . ASP A 1 169 ? 4.188 14.343 10.715 1.00 84.62 169 ASP A CA 1
ATOM 1369 C C . ASP A 1 169 ? 4.639 15.607 11.456 1.00 84.62 169 ASP A C 1
ATOM 1371 O O . ASP A 1 169 ? 4.062 15.987 12.487 1.00 84.62 169 ASP A O 1
ATOM 1375 N N . TRP A 1 170 ? 5.623 16.315 10.898 1.00 88.88 170 TRP A N 1
ATOM 1376 C CA . TRP A 1 170 ? 6.124 17.563 11.455 1.00 88.88 170 TRP A CA 1
ATOM 1377 C C . TRP A 1 170 ? 5.057 18.664 11.446 1.00 88.88 170 TRP A C 1
ATOM 1379 O O . TRP A 1 170 ? 4.749 19.223 12.504 1.00 88.88 170 TRP A O 1
ATOM 1389 N N . CYS A 1 171 ? 4.403 18.915 10.312 1.00 86.62 171 CYS A N 1
ATOM 1390 C CA . CYS A 1 171 ? 3.281 19.844 10.192 1.00 86.62 171 CYS A CA 1
ATOM 1391 C C . CYS A 1 171 ? 2.134 19.452 11.131 1.00 86.62 171 CYS A C 1
ATOM 1393 O O . CYS A 1 171 ? 1.601 20.303 11.843 1.00 86.62 171 CYS A O 1
ATOM 1395 N N . GLY A 1 172 ? 1.797 18.162 11.224 1.00 82.75 172 GLY A N 1
ATOM 1396 C CA . GLY A 1 172 ? 0.791 17.658 12.158 1.00 82.75 172 GLY A CA 1
ATOM 1397 C C . GLY A 1 172 ? 1.148 17.913 13.627 1.00 82.75 172 GLY A C 1
ATOM 1398 O O . GLY A 1 172 ? 0.267 18.174 14.453 1.00 82.75 172 GLY A O 1
ATOM 1399 N N . SER A 1 173 ? 2.434 17.873 13.983 1.00 79.44 173 SER A N 1
ATOM 1400 C CA . SER A 1 173 ? 2.914 18.236 15.321 1.00 79.44 173 SER A CA 1
ATOM 1401 C C . SER A 1 173 ? 2.790 19.744 15.595 1.00 79.44 173 SER A C 1
ATOM 1403 O O . SER A 1 173 ? 2.302 20.134 16.659 1.00 79.44 173 SER A O 1
ATOM 1405 N N . ILE A 1 174 ? 3.129 20.592 14.617 1.00 82.94 174 ILE A N 1
ATOM 1406 C CA . ILE A 1 174 ? 3.041 22.056 14.726 1.00 82.94 174 ILE A CA 1
ATOM 1407 C C . ILE A 1 174 ? 1.580 22.503 14.816 1.00 82.94 174 ILE A C 1
ATOM 1409 O O . ILE A 1 174 ? 1.221 23.255 15.722 1.00 82.94 174 ILE A O 1
ATOM 1413 N N . CYS A 1 175 ? 0.704 21.990 13.948 1.00 78.56 175 CYS A N 1
ATOM 1414 C CA . CYS A 1 175 ? -0.720 22.320 13.966 1.00 78.56 175 CYS A CA 1
ATOM 1415 C C . CYS A 1 175 ? -1.388 21.927 15.293 1.00 78.56 175 CYS A C 1
ATOM 1417 O O . CYS A 1 175 ? -2.269 22.640 15.778 1.00 78.56 175 CYS A O 1
ATOM 1419 N N . ARG A 1 176 ? -0.969 20.811 15.910 1.00 74.75 176 ARG A N 1
ATOM 1420 C CA . ARG A 1 176 ? -1.436 20.426 17.251 1.00 74.75 176 ARG A CA 1
ATOM 1421 C C . ARG A 1 176 ? -0.978 21.420 18.319 1.00 74.75 176 ARG A C 1
ATOM 1423 O O . ARG A 1 176 ? -1.791 21.785 19.161 1.00 74.75 176 ARG A O 1
ATOM 1430 N N . ARG A 1 177 ? 0.269 21.903 18.258 1.00 77.69 177 ARG A N 1
ATOM 1431 C CA . ARG A 1 177 ? 0.777 22.938 19.180 1.00 77.69 177 ARG A CA 1
ATOM 1432 C C . ARG A 1 177 ? 0.016 24.259 19.035 1.00 77.69 177 ARG A C 1
ATOM 1434 O O . ARG A 1 177 ? -0.383 24.832 20.043 1.00 77.69 177 ARG A O 1
ATOM 1441 N N . MET A 1 178 ? -0.253 24.700 17.805 1.00 73.62 178 MET A N 1
ATOM 1442 C CA . MET A 1 178 ? -0.993 25.945 17.554 1.00 73.62 178 MET A CA 1
ATOM 1443 C C . MET A 1 178 ? -2.438 25.882 18.068 1.00 73.62 178 MET A C 1
ATOM 1445 O O . MET A 1 178 ? -2.875 26.796 18.761 1.00 73.62 178 MET A O 1
ATOM 1449 N N . LYS A 1 179 ? -3.157 24.772 17.837 1.00 72.25 179 LYS A N 1
ATOM 1450 C CA . LYS A 1 179 ? -4.538 24.603 18.335 1.00 72.25 179 LYS A CA 1
ATOM 1451 C C . LYS A 1 179 ? -4.649 24.619 19.863 1.00 72.25 179 LYS A C 1
ATOM 1453 O O . LYS A 1 179 ? -5.668 25.055 20.388 1.00 72.25 179 LYS A O 1
ATOM 1458 N N . VAL A 1 180 ? -3.627 24.146 20.579 1.00 67.88 180 VAL A N 1
ATOM 1459 C CA . VAL A 1 180 ? -3.593 24.203 22.053 1.00 67.88 180 VAL A CA 1
ATOM 1460 C C . VAL A 1 180 ? -3.400 25.639 22.547 1.00 67.88 180 VAL A C 1
ATOM 1462 O O . VAL A 1 180 ? -3.979 26.008 23.564 1.00 67.88 180 VAL A O 1
ATOM 1465 N N . SER A 1 181 ? -2.652 26.466 21.810 1.00 63.09 181 SER A N 1
ATOM 1466 C CA . SER A 1 181 ? -2.428 27.874 22.162 1.00 63.09 181 SER A CA 1
ATOM 1467 C C . SER A 1 181 ? -3.688 28.738 22.044 1.00 63.09 181 SER A C 1
ATOM 1469 O O . SER A 1 181 ? -3.825 29.718 22.770 1.00 63.09 181 SER A O 1
ATOM 1471 N N . GLU A 1 182 ? -4.601 28.396 21.135 1.00 64.12 182 GLU A N 1
ATOM 1472 C CA . GLU A 1 182 ? -5.816 29.178 20.867 1.00 64.12 182 GLU A CA 1
ATOM 1473 C C . GLU A 1 182 ? -6.979 28.817 21.813 1.00 64.12 182 GLU A C 1
ATOM 1475 O O . GLU A 1 182 ? -7.868 29.626 22.058 1.00 64.12 182 GLU A O 1
ATOM 1480 N N . ALA A 1 183 ? -6.951 27.621 22.413 1.00 60.50 183 ALA A N 1
ATOM 1481 C CA . ALA A 1 183 ? -8.025 27.108 23.267 1.00 60.50 183 ALA A CA 1
ATOM 1482 C C . ALA A 1 183 ? -7.961 27.549 24.748 1.00 60.50 183 ALA A C 1
ATOM 1484 O O . ALA A 1 183 ? -8.788 27.095 25.538 1.00 60.50 183 ALA A O 1
ATOM 1485 N N . GLY A 1 184 ? -7.018 28.404 25.168 1.00 49.50 184 GLY A N 1
ATOM 1486 C CA . GLY A 1 184 ? -6.949 28.789 26.583 1.00 49.50 184 GLY A CA 1
ATOM 1487 C C . GLY A 1 184 ? -5.799 29.704 26.979 1.00 49.50 184 GLY A C 1
ATOM 1488 O O . GLY A 1 184 ? -4.956 29.329 27.794 1.00 49.50 184 GLY A O 1
ATOM 1489 N N . PHE A 1 185 ? -5.805 30.939 26.483 1.00 48.97 185 PHE A N 1
ATOM 1490 C CA . PHE A 1 185 ? -5.056 32.040 27.089 1.00 48.97 185 PHE A CA 1
ATOM 1491 C C . PHE A 1 185 ? -5.730 32.444 28.413 1.00 48.97 185 PHE A C 1
ATOM 1493 O O . PHE A 1 185 ? -6.397 33.470 28.483 1.00 48.97 185 PHE A O 1
ATOM 1500 N N . GLN A 1 186 ? -5.624 31.618 29.464 1.00 51.84 186 GLN A N 1
ATOM 1501 C CA . GLN A 1 186 ? -6.026 32.057 30.810 1.00 51.84 186 GLN A CA 1
ATOM 1502 C C . GLN A 1 186 ? -5.326 31.408 32.015 1.00 51.84 186 GLN A C 1
ATOM 1504 O O . GLN A 1 186 ? -5.635 31.791 33.138 1.00 51.84 186 GLN A O 1
ATOM 1509 N N . SER A 1 187 ? -4.320 30.537 31.864 1.00 50.56 187 SER A N 1
ATOM 1510 C CA . SER A 1 187 ? -3.489 30.175 33.028 1.00 50.56 187 SER A CA 1
ATOM 1511 C C . SER A 1 187 ? -2.018 29.991 32.671 1.00 50.56 187 SER A C 1
ATOM 1513 O O . SER A 1 187 ? -1.612 29.052 31.995 1.00 50.56 187 SER A O 1
ATOM 1515 N N . LYS A 1 188 ? -1.212 30.953 33.123 1.00 53.88 188 LYS A N 1
ATOM 1516 C CA . LYS A 1 188 ? 0.174 31.223 32.719 1.00 53.88 188 LYS A CA 1
ATOM 1517 C C . LYS A 1 188 ? 1.223 30.427 33.522 1.00 53.88 188 LYS A C 1
ATOM 1519 O O . LYS A 1 188 ? 2.325 30.937 33.703 1.00 53.88 188 LYS A O 1
ATOM 1524 N N . LYS A 1 189 ? 0.907 29.240 34.066 1.00 50.56 189 LYS A N 1
ATOM 1525 C CA . LYS A 1 189 ? 1.811 28.554 35.022 1.00 50.56 189 LYS A CA 1
ATOM 1526 C C . LYS A 1 189 ? 2.312 27.147 34.680 1.00 50.56 189 LYS A C 1
ATOM 1528 O O . LYS A 1 189 ? 3.308 26.758 35.274 1.00 50.56 189 LYS A O 1
ATOM 1533 N N . ASP A 1 190 ? 1.792 26.455 33.669 1.00 51.12 190 ASP A N 1
ATOM 1534 C CA . ASP A 1 190 ? 2.239 25.079 33.372 1.00 51.12 190 ASP A CA 1
ATOM 1535 C C . ASP A 1 190 ? 2.980 24.981 32.031 1.00 51.12 190 ASP A C 1
ATOM 1537 O O . ASP A 1 190 ? 2.561 24.298 31.098 1.00 51.12 190 ASP A O 1
ATOM 1541 N N . LEU A 1 191 ? 4.107 25.694 31.923 1.00 51.34 191 LEU A N 1
ATOM 1542 C CA . LEU A 1 191 ? 4.900 25.797 30.689 1.00 51.34 191 LEU A CA 1
ATOM 1543 C C . LEU A 1 191 ? 5.733 24.538 30.356 1.00 51.34 191 LEU A C 1
ATOM 1545 O O . LEU A 1 191 ? 6.448 24.525 29.358 1.00 51.34 191 LEU A O 1
ATOM 1549 N N . CYS A 1 192 ? 5.627 23.465 31.144 1.00 52.66 192 CYS A N 1
ATOM 1550 C CA . CYS A 1 192 ? 6.405 22.242 30.949 1.00 52.66 192 CYS A CA 1
ATOM 1551 C C . CYS A 1 192 ? 5.565 20.981 31.197 1.00 52.66 192 CYS A C 1
ATOM 1553 O O . CYS A 1 192 ? 5.698 20.342 32.233 1.00 52.66 192 CYS A O 1
ATOM 1555 N N . LEU A 1 193 ? 4.760 20.549 30.223 1.00 60.41 193 LEU A N 1
ATOM 1556 C CA . LEU A 1 193 ? 4.352 19.135 30.148 1.00 60.41 193 LEU A CA 1
ATOM 1557 C C . LEU A 1 193 ? 4.425 18.603 28.704 1.00 60.41 193 LEU A C 1
ATOM 1559 O O . LEU A 1 193 ? 3.377 18.389 28.091 1.00 60.41 193 LEU A O 1
ATOM 1563 N N . PRO A 1 194 ? 5.624 18.386 28.109 1.00 68.12 194 PRO A N 1
ATOM 1564 C CA . PRO A 1 194 ? 5.686 18.190 26.660 1.00 68.12 194 PRO A CA 1
ATOM 1565 C C . PRO A 1 194 ? 5.692 16.734 26.169 1.00 68.12 194 PRO A C 1
ATOM 1567 O O . PRO A 1 194 ? 5.362 16.517 25.016 1.00 68.12 194 PRO A O 1
ATOM 1570 N N . TYR A 1 195 ? 6.022 15.715 26.963 1.00 68.25 195 TYR A N 1
ATOM 1571 C CA . TYR A 1 195 ? 6.117 14.336 26.430 1.00 68.25 195 TYR A CA 1
ATOM 1572 C C . TYR A 1 195 ? 5.499 13.292 27.352 1.00 68.25 195 TYR A C 1
ATOM 1574 O O . TYR A 1 195 ? 4.738 12.428 26.918 1.00 68.25 195 TYR A O 1
ATOM 1582 N N . TYR A 1 196 ? 5.743 13.428 28.657 1.00 72.19 196 TYR A N 1
ATOM 1583 C CA . TYR A 1 196 ? 5.247 12.465 29.634 1.00 72.19 196 TYR A CA 1
ATOM 1584 C C . TYR A 1 196 ? 3.718 12.402 29.656 1.00 72.19 196 TYR A C 1
ATOM 1586 O O . TYR A 1 196 ? 3.157 11.333 29.823 1.00 72.19 196 TYR A O 1
ATOM 1594 N N . ARG A 1 197 ? 3.027 13.521 29.393 1.00 74.00 197 ARG A N 1
ATOM 1595 C CA . ARG A 1 197 ? 1.560 13.560 29.351 1.00 74.00 197 ARG A CA 1
ATOM 1596 C C . ARG A 1 197 ? 0.976 12.800 28.162 1.00 74.00 197 ARG A C 1
ATOM 1598 O O . ARG A 1 197 ? -0.042 12.146 28.327 1.00 74.00 197 ARG A O 1
ATOM 1605 N N . THR A 1 198 ? 1.581 12.873 26.976 1.00 70.38 198 THR A N 1
ATOM 1606 C CA . THR A 1 198 ? 1.089 12.122 25.808 1.00 70.38 198 THR A CA 1
ATOM 1607 C C . THR A 1 198 ? 1.380 10.638 25.948 1.00 70.38 198 THR A C 1
ATOM 1609 O O . THR A 1 198 ? 0.498 9.834 25.680 1.00 70.38 198 THR A O 1
ATOM 1612 N N . VAL A 1 199 ? 2.571 10.274 26.433 1.00 77.00 199 VAL A N 1
ATOM 1613 C CA . VAL A 1 199 ? 2.907 8.873 26.730 1.00 77.00 199 VAL A CA 1
ATOM 1614 C C . VAL A 1 199 ? 2.000 8.318 27.831 1.00 77.00 199 VAL A C 1
ATOM 1616 O O . VAL A 1 199 ? 1.420 7.252 27.656 1.00 77.00 199 VAL A O 1
ATOM 1619 N N . TYR A 1 200 ? 1.799 9.069 28.916 1.00 80.69 200 TYR A N 1
ATOM 1620 C CA . TYR A 1 200 ? 0.906 8.690 30.009 1.00 80.69 200 TYR A CA 1
ATOM 1621 C C . TYR A 1 200 ? -0.544 8.566 29.545 1.00 80.69 200 TYR A C 1
ATOM 1623 O O . TYR A 1 200 ? -1.178 7.564 29.835 1.00 80.69 200 TYR A O 1
ATOM 1631 N N . ASN A 1 201 ? -1.062 9.528 28.776 1.00 74.62 201 ASN A N 1
ATOM 1632 C CA . ASN A 1 201 ? -2.420 9.447 28.240 1.00 74.62 201 ASN A CA 1
ATOM 1633 C C . ASN A 1 201 ? -2.587 8.264 27.284 1.00 74.62 201 ASN A C 1
ATOM 1635 O O . ASN A 1 201 ? -3.635 7.638 27.313 1.00 74.62 201 ASN A O 1
ATOM 1639 N N . ASN A 1 202 ? -1.580 7.941 26.465 1.00 72.75 202 ASN A N 1
ATOM 1640 C CA . ASN A 1 202 ? -1.638 6.774 25.587 1.00 72.75 202 ASN A CA 1
ATOM 1641 C C . ASN A 1 202 ? -1.664 5.472 26.400 1.00 72.75 202 ASN A C 1
ATOM 1643 O O . ASN A 1 202 ? -2.485 4.608 26.114 1.00 72.75 202 ASN A O 1
ATOM 1647 N N . HIS A 1 203 ? -0.825 5.349 27.434 1.00 76.81 203 HIS A N 1
ATOM 1648 C CA . HIS A 1 203 ? -0.849 4.186 28.326 1.00 76.81 203 HIS A CA 1
ATOM 1649 C C . HIS A 1 203 ? -2.149 4.091 29.127 1.00 76.81 203 HIS A C 1
ATOM 1651 O O . HIS A 1 203 ? -2.736 3.018 29.203 1.00 76.81 203 HIS A O 1
ATOM 1657 N N . LEU A 1 204 ? -2.643 5.211 29.656 1.00 81.38 204 LEU A N 1
ATOM 1658 C CA . LEU A 1 204 ? -3.897 5.262 30.396 1.00 81.38 204 LEU A CA 1
ATOM 1659 C C . LEU A 1 204 ? -5.097 4.955 29.489 1.00 81.38 204 LEU A C 1
ATOM 1661 O O . LEU A 1 204 ? -5.994 4.234 29.906 1.00 81.38 204 LEU A O 1
ATOM 1665 N N . GLU A 1 205 ? -5.126 5.475 28.256 1.00 78.12 205 GLU A N 1
ATOM 1666 C CA . GLU A 1 205 ? -6.178 5.177 27.273 1.00 78.12 205 GLU A CA 1
ATOM 1667 C C . GLU A 1 205 ? -6.142 3.695 26.887 1.00 78.12 205 GLU A C 1
ATOM 1669 O O . GLU A 1 205 ? -7.198 3.077 26.781 1.00 78.12 205 GLU A O 1
ATOM 1674 N N . GLU A 1 206 ? -4.957 3.100 26.734 1.00 75.81 206 GLU A N 1
ATOM 1675 C CA . GLU A 1 206 ? -4.803 1.677 26.424 1.00 75.81 206 GLU A CA 1
ATOM 1676 C C . GLU A 1 206 ? -5.257 0.776 27.587 1.00 75.81 206 GLU A C 1
ATOM 1678 O O . GLU A 1 206 ? -6.066 -0.135 27.380 1.00 75.81 206 GLU A O 1
ATOM 1683 N N . GLU A 1 207 ? -4.825 1.067 28.818 1.00 78.88 207 GLU A N 1
ATOM 1684 C CA . GLU A 1 207 ? -5.211 0.316 30.021 1.00 78.88 207 GLU A CA 1
ATOM 1685 C C . GLU A 1 207 ? -6.698 0.486 30.352 1.00 78.88 207 GLU A C 1
ATOM 1687 O O . GLU A 1 207 ? -7.412 -0.506 30.534 1.00 78.88 207 GLU A O 1
ATOM 1692 N N . MET A 1 208 ? -7.210 1.724 30.351 1.00 81.38 208 MET A N 1
ATOM 1693 C CA . MET A 1 208 ? -8.636 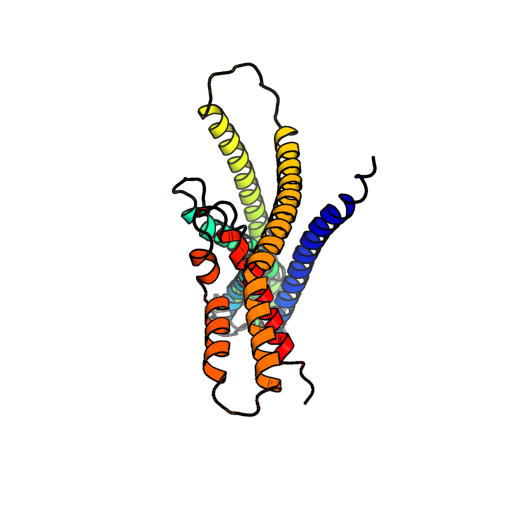1.973 30.565 1.00 81.38 208 MET A CA 1
ATOM 1694 C C . MET A 1 208 ? -9.479 1.316 29.483 1.00 81.38 208 MET A C 1
ATOM 1696 O O . MET A 1 208 ? -10.508 0.732 29.807 1.00 81.38 208 MET A O 1
ATOM 1700 N N . ARG A 1 209 ? -9.068 1.367 28.211 1.00 76.19 209 ARG A N 1
ATOM 1701 C CA . ARG A 1 209 ? -9.823 0.727 27.130 1.00 76.19 209 ARG A CA 1
ATOM 1702 C C . ARG A 1 209 ? -9.880 -0.784 27.317 1.00 76.19 209 ARG A C 1
ATOM 1704 O O . ARG A 1 209 ? -10.944 -1.355 27.094 1.00 76.19 209 ARG A O 1
ATOM 1711 N N . SER A 1 210 ? -8.787 -1.426 27.730 1.00 78.69 210 SER A N 1
ATOM 1712 C CA . SER A 1 210 ? -8.779 -2.867 28.005 1.00 78.69 210 SER A CA 1
ATOM 1713 C C . SER A 1 210 ? -9.751 -3.225 29.132 1.00 78.69 210 SER A C 1
ATOM 1715 O O . SER A 1 210 ? -10.678 -4.012 28.922 1.00 78.69 210 SER A O 1
ATOM 1717 N N . TYR A 1 211 ? -9.621 -2.558 30.283 1.00 81.81 211 TYR A N 1
ATOM 1718 C CA . TYR A 1 211 ? -10.473 -2.791 31.450 1.00 81.81 211 TYR A CA 1
ATOM 1719 C C . TYR A 1 211 ? -11.953 -2.499 31.169 1.00 81.81 211 TYR A C 1
ATOM 1721 O O . TYR A 1 211 ? -12.835 -3.291 31.509 1.00 81.81 211 TYR A O 1
ATOM 1729 N N . VAL A 1 212 ? -12.243 -1.370 30.516 1.00 81.38 212 VAL A N 1
ATOM 1730 C CA . VAL A 1 212 ? -13.606 -0.970 30.149 1.00 81.38 212 VAL A CA 1
ATOM 1731 C C . VAL A 1 212 ? -14.198 -1.950 29.143 1.00 81.38 212 VAL A C 1
ATOM 1733 O O . VAL A 1 212 ? -15.343 -2.353 29.325 1.00 81.38 212 VAL A O 1
ATOM 1736 N N . ASN A 1 213 ? -13.440 -2.401 28.137 1.00 77.56 213 ASN A N 1
ATOM 1737 C CA . ASN A 1 213 ? -13.919 -3.409 27.189 1.00 77.56 213 ASN A CA 1
ATOM 1738 C C . ASN A 1 213 ? -14.174 -4.761 27.855 1.00 77.56 213 ASN A C 1
ATOM 1740 O O . ASN A 1 213 ? -15.143 -5.431 27.504 1.00 77.56 213 ASN A O 1
ATOM 1744 N N . GLU A 1 214 ? -13.345 -5.176 28.809 1.00 84.56 214 GLU A N 1
ATOM 1745 C CA . GLU A 1 214 ? -13.555 -6.416 29.555 1.00 84.56 214 GLU A CA 1
ATOM 1746 C C . GLU A 1 214 ? -14.815 -6.337 30.425 1.00 84.56 214 GLU A C 1
ATOM 1748 O O . GLU A 1 214 ? -15.686 -7.206 30.331 1.00 84.56 214 GLU A O 1
ATOM 1753 N N . LYS A 1 215 ? -14.990 -5.243 31.179 1.00 87.44 215 LYS A N 1
ATOM 1754 C CA . LYS A 1 215 ? -16.219 -5.007 31.948 1.00 87.44 215 LYS A CA 1
ATOM 1755 C C . LYS A 1 215 ? -17.454 -4.880 31.065 1.00 87.44 215 LYS A C 1
ATOM 1757 O O . LYS A 1 215 ? -18.499 -5.418 31.416 1.00 87.44 215 LYS A O 1
ATOM 1762 N N . LEU A 1 216 ? -17.359 -4.194 29.929 1.00 80.19 216 LEU A N 1
ATOM 1763 C CA . LEU A 1 216 ? -18.460 -4.084 28.972 1.00 80.19 216 LEU A CA 1
ATOM 1764 C C . LEU A 1 216 ? -18.829 -5.448 28.399 1.00 80.19 216 LEU A C 1
ATOM 1766 O O . LEU A 1 216 ? -20.013 -5.759 28.331 1.00 80.19 216 LEU A O 1
ATOM 1770 N N . LYS A 1 217 ? -17.846 -6.283 28.042 1.00 83.19 217 LYS A N 1
ATOM 1771 C CA . LYS A 1 217 ? -18.089 -7.662 27.597 1.00 83.19 217 LYS A CA 1
ATOM 1772 C C . LYS A 1 217 ? -18.768 -8.489 28.679 1.00 83.19 217 LYS A C 1
ATOM 1774 O O . LYS A 1 217 ? -19.722 -9.192 28.368 1.00 83.19 217 LYS A O 1
ATOM 1779 N N . TYR A 1 218 ? -18.320 -8.373 29.927 1.00 90.81 218 TYR A N 1
ATOM 1780 C CA . TYR A 1 218 ? -18.941 -9.052 31.062 1.00 90.81 218 TYR A CA 1
ATOM 1781 C C . TYR A 1 218 ? -20.400 -8.613 31.260 1.00 90.81 218 TYR A C 1
ATOM 1783 O O . TYR A 1 218 ? -21.300 -9.448 31.264 1.00 90.81 218 TYR A O 1
ATOM 1791 N N . ILE A 1 219 ? -20.658 -7.302 31.340 1.00 87.12 219 ILE A N 1
ATOM 1792 C CA . ILE A 1 219 ? -22.009 -6.747 31.527 1.00 87.12 219 ILE A CA 1
ATOM 1793 C C . ILE A 1 219 ? -22.913 -7.111 30.345 1.00 87.12 219 ILE A C 1
ATOM 1795 O O . ILE A 1 219 ? -24.078 -7.455 30.537 1.00 87.12 219 ILE A O 1
ATOM 1799 N N . ALA A 1 220 ? -22.392 -7.049 29.118 1.00 79.19 220 ALA A N 1
ATOM 1800 C CA . ALA A 1 220 ? -23.127 -7.462 27.931 1.00 79.19 220 ALA A CA 1
ATOM 1801 C C . ALA A 1 220 ? -23.463 -8.958 27.982 1.00 79.19 220 ALA A C 1
ATOM 1803 O O . ALA A 1 220 ? -24.600 -9.321 27.699 1.00 79.19 220 ALA A O 1
ATOM 1804 N N . ALA A 1 221 ? -22.522 -9.815 28.387 1.00 87.94 221 ALA A N 1
ATOM 1805 C CA . ALA A 1 221 ? -22.750 -11.250 28.524 1.00 87.94 221 ALA A CA 1
ATOM 1806 C C . ALA A 1 221 ? -23.804 -11.571 29.595 1.00 87.94 221 ALA A C 1
ATOM 1808 O O . ALA A 1 221 ? -24.706 -12.363 29.326 1.00 87.94 221 ALA A O 1
ATOM 1809 N N . GLU A 1 222 ? -23.746 -10.927 30.765 1.00 92.25 222 GLU A N 1
ATOM 1810 C CA . GLU A 1 222 ? -24.771 -11.093 31.803 1.00 92.25 222 GLU A CA 1
ATOM 1811 C C . GLU A 1 222 ? -26.145 -10.618 31.343 1.00 92.25 222 GLU A C 1
ATOM 1813 O O . GLU A 1 222 ? -27.133 -11.319 31.548 1.00 92.25 222 GLU A O 1
ATOM 1818 N N . ARG A 1 223 ? -26.229 -9.457 30.684 1.00 85.31 223 ARG A N 1
ATOM 1819 C CA . ARG A 1 223 ? -27.511 -8.948 30.179 1.00 85.31 223 ARG A CA 1
ATOM 1820 C C . ARG A 1 223 ? -28.095 -9.839 29.094 1.00 85.31 223 ARG A C 1
ATOM 1822 O O . ARG A 1 223 ? -29.286 -10.119 29.126 1.00 85.31 223 ARG A O 1
ATOM 1829 N N . VAL A 1 224 ? -27.266 -10.306 28.161 1.00 85.00 224 VAL A N 1
ATOM 1830 C CA . VAL A 1 224 ? -27.693 -11.270 27.139 1.00 85.00 224 VAL A CA 1
ATOM 1831 C C . VAL A 1 224 ? -28.175 -12.555 27.803 1.00 85.00 224 VAL A C 1
ATOM 1833 O O . VAL A 1 224 ? -29.214 -13.073 27.412 1.00 85.00 224 VAL A O 1
ATOM 1836 N N . LYS A 1 225 ? -27.480 -13.044 28.836 1.00 91.12 225 LYS A N 1
ATOM 1837 C CA . LYS A 1 225 ? -27.925 -14.215 29.594 1.00 91.12 225 LYS A CA 1
ATOM 1838 C C . LYS A 1 225 ? -29.291 -13.968 30.240 1.00 91.12 225 LYS A C 1
ATOM 1840 O O . LYS A 1 225 ? -30.201 -14.743 29.990 1.00 91.12 225 LYS A O 1
ATOM 1845 N N . ALA A 1 226 ? -29.462 -12.864 30.966 1.00 90.62 226 ALA A N 1
ATOM 1846 C CA . ALA A 1 226 ? -30.715 -12.528 31.641 1.00 90.62 226 ALA A CA 1
ATOM 1847 C C . ALA A 1 226 ? -31.911 -12.384 30.681 1.00 90.62 226 ALA A C 1
ATOM 1849 O O . ALA A 1 226 ? -33.012 -12.807 31.021 1.00 90.62 226 ALA A O 1
ATOM 1850 N N . ILE A 1 227 ? -31.696 -11.823 29.485 1.00 85.62 227 ILE A N 1
ATOM 1851 C CA . ILE A 1 227 ? -32.737 -11.685 28.453 1.00 85.62 227 ILE A CA 1
ATOM 1852 C C . ILE A 1 227 ? -33.039 -13.038 27.790 1.00 85.62 227 ILE A C 1
ATOM 1854 O O . ILE A 1 227 ? -34.196 -13.384 27.586 1.00 85.62 227 ILE A O 1
ATOM 1858 N N . CYS A 1 228 ? -32.020 -13.837 27.461 1.00 84.69 228 CYS A N 1
ATOM 1859 C CA . CYS A 1 228 ? -32.218 -15.101 26.747 1.00 84.69 228 CYS A CA 1
ATOM 1860 C C . CYS A 1 228 ? -32.719 -16.251 27.637 1.00 84.69 228 CYS A C 1
ATOM 1862 O O . CYS A 1 228 ? -33.379 -17.155 27.129 1.00 84.69 228 CYS A O 1
ATOM 1864 N N . GLU A 1 229 ? -32.412 -16.249 28.936 1.00 93.25 229 GLU A N 1
ATOM 1865 C CA . GLU A 1 229 ? -32.774 -17.316 29.881 1.00 93.25 229 GLU A CA 1
ATOM 1866 C C . GLU A 1 229 ? -34.282 -17.653 29.903 1.00 93.25 229 GLU A C 1
ATOM 1868 O O . GLU A 1 229 ? -34.605 -18.830 29.726 1.00 93.25 229 GLU A O 1
ATOM 1873 N N . PRO A 1 230 ? -35.227 -16.692 30.026 1.00 89.00 230 PRO A N 1
ATOM 1874 C CA . PRO A 1 230 ? -36.658 -17.012 30.023 1.00 89.00 230 PRO A CA 1
ATOM 1875 C C . PRO A 1 230 ? -37.132 -17.612 28.692 1.00 89.00 230 PRO A C 1
ATOM 1877 O O . PRO A 1 230 ? -37.934 -18.547 28.688 1.00 89.00 230 PRO A O 1
ATOM 1880 N N . HIS A 1 231 ? -36.612 -17.131 27.559 1.00 85.44 231 HIS A N 1
ATOM 1881 C CA . HIS A 1 231 ? -36.959 -17.672 26.243 1.00 85.44 231 HIS A CA 1
ATOM 1882 C C . HIS A 1 231 ? -36.418 -19.092 26.041 1.00 85.44 231 HIS A C 1
ATOM 1884 O O . HIS A 1 231 ? -37.125 -19.954 25.524 1.00 85.44 231 HIS A O 1
ATOM 1890 N N . LEU A 1 232 ? -35.191 -19.364 26.494 1.00 86.94 232 LEU A N 1
ATOM 1891 C CA . LEU A 1 232 ? -34.605 -20.705 26.443 1.00 86.94 232 LEU A CA 1
ATOM 1892 C C . LEU A 1 232 ? -35.383 -21.695 27.317 1.00 86.94 232 LEU A C 1
ATOM 1894 O O . LEU A 1 232 ? -35.669 -22.804 26.869 1.00 86.94 232 LEU A O 1
ATOM 1898 N N . GLN A 1 233 ? -35.788 -21.286 28.523 1.00 91.88 233 GLN A N 1
ATOM 1899 C CA . GLN A 1 233 ? -36.626 -22.113 29.396 1.00 91.88 233 GLN A CA 1
ATOM 1900 C C . GLN A 1 233 ? -38.002 -22.393 28.772 1.00 91.88 233 GLN A C 1
ATOM 1902 O O . GLN A 1 233 ? -38.493 -23.519 28.852 1.00 91.88 233 GLN A O 1
ATOM 1907 N N . ALA A 1 234 ? -38.615 -21.408 28.105 1.00 87.12 234 ALA A N 1
ATOM 1908 C CA . ALA A 1 234 ? -39.883 -21.597 27.400 1.00 87.12 234 ALA A CA 1
ATOM 1909 C C . ALA A 1 234 ? -39.766 -22.628 26.262 1.00 87.12 234 ALA A C 1
ATOM 1911 O O . ALA A 1 234 ? -40.610 -23.521 26.162 1.00 87.12 234 ALA A O 1
ATOM 1912 N N . ILE A 1 235 ? -38.697 -22.556 25.459 1.00 82.62 235 ILE A N 1
ATOM 1913 C CA . ILE A 1 235 ? -38.416 -23.527 24.388 1.00 82.62 235 ILE A CA 1
ATOM 1914 C C . ILE A 1 235 ? -38.205 -24.929 24.978 1.00 82.62 235 ILE A C 1
ATOM 1916 O O . ILE A 1 235 ? -38.831 -25.886 24.524 1.00 82.62 235 ILE A O 1
ATOM 1920 N N . GLN A 1 236 ? -37.397 -25.057 26.035 1.00 91.44 236 GLN A N 1
ATOM 1921 C CA . GLN A 1 236 ? -37.094 -26.348 26.661 1.00 91.44 236 GLN A CA 1
ATOM 1922 C C . GLN A 1 236 ? -38.342 -27.013 27.272 1.00 91.44 236 GLN A C 1
ATOM 1924 O O . GLN A 1 236 ? -38.558 -28.216 27.115 1.00 91.44 236 GLN A O 1
ATOM 1929 N N . ASN A 1 237 ? -39.208 -26.229 27.921 1.00 90.25 237 ASN A N 1
ATOM 1930 C CA . ASN A 1 237 ? -40.471 -26.718 28.478 1.00 90.25 237 ASN A CA 1
ATOM 1931 C C . ASN A 1 237 ? -41.465 -27.144 27.383 1.00 90.25 237 ASN A C 1
ATOM 1933 O O . ASN A 1 237 ? -42.201 -28.122 27.563 1.00 90.25 237 ASN A O 1
ATOM 1937 N N . GLN A 1 238 ? -41.485 -26.443 26.243 1.00 84.31 238 GLN A N 1
ATOM 1938 C CA . GLN A 1 238 ? -42.289 -26.838 25.084 1.00 84.31 238 GLN A CA 1
ATOM 1939 C C . GLN A 1 238 ? -41.780 -28.146 24.464 1.00 84.31 238 GLN A C 1
ATOM 1941 O O . GLN A 1 238 ? -42.595 -29.017 24.165 1.00 84.31 238 GLN A O 1
ATOM 1946 N N . GLU A 1 239 ? -40.464 -28.335 24.327 1.00 83.69 239 GLU A N 1
ATOM 1947 C CA . GLU A 1 239 ? -39.882 -29.587 23.819 1.00 83.69 239 GLU A CA 1
ATOM 1948 C C . GLU A 1 239 ? -40.188 -30.784 24.732 1.00 83.69 239 GLU A C 1
ATOM 1950 O O . GLU A 1 239 ? -40.629 -31.830 24.251 1.00 83.69 239 GLU A O 1
ATOM 1955 N N . LEU A 1 240 ? -40.048 -30.618 26.053 1.00 89.50 240 LEU A N 1
ATOM 1956 C CA . LEU A 1 240 ? -40.422 -31.644 27.036 1.00 89.50 240 LEU A CA 1
ATOM 1957 C C . LEU A 1 240 ? -41.911 -32.003 26.946 1.00 89.50 240 LEU A C 1
ATOM 1959 O O . LEU A 1 240 ? -42.280 -33.177 26.981 1.00 89.50 240 LEU A O 1
ATOM 1963 N N . SER A 1 241 ? -42.775 -30.999 26.782 1.00 84.81 241 SER A N 1
ATOM 1964 C CA . SER A 1 241 ? -44.217 -31.210 26.621 1.00 84.81 241 SER A CA 1
ATOM 1965 C C . SER A 1 241 ? -44.560 -31.898 25.298 1.00 84.81 241 SER A C 1
ATOM 1967 O O . SER A 1 241 ? -45.479 -32.717 25.264 1.00 84.81 241 SER A O 1
ATOM 1969 N N . ARG A 1 242 ? -43.822 -31.597 24.220 1.00 78.56 242 ARG A N 1
ATOM 1970 C CA . ARG A 1 242 ? -44.002 -32.214 22.899 1.00 78.56 242 ARG A CA 1
ATOM 1971 C C . ARG A 1 242 ? -43.630 -33.692 22.914 1.00 78.56 242 ARG A C 1
ATOM 1973 O O . ARG A 1 242 ? -44.376 -34.496 22.374 1.00 78.56 242 ARG A O 1
ATOM 1980 N N . ASN A 1 243 ? -42.539 -34.062 23.584 1.00 82.56 243 ASN A N 1
ATOM 1981 C CA . ASN A 1 243 ? -42.131 -35.466 23.707 1.00 82.56 243 ASN A CA 1
ATOM 1982 C C . ASN A 1 243 ? -43.136 -36.311 24.510 1.00 82.56 243 ASN A C 1
ATOM 1984 O O . ASN A 1 243 ? -43.231 -37.512 24.292 1.00 82.56 243 ASN A O 1
ATOM 1988 N N . ASN A 1 244 ? -43.914 -35.686 25.400 1.00 83.06 244 ASN A N 1
ATOM 1989 C CA . ASN A 1 244 ? -44.957 -36.361 26.178 1.00 83.06 244 ASN A CA 1
ATOM 1990 C C . ASN A 1 244 ? -46.330 -36.397 25.483 1.00 83.06 244 ASN A C 1
ATOM 1992 O O . ASN A 1 244 ? -47.212 -37.136 25.920 1.00 83.06 244 ASN A O 1
ATOM 1996 N N . LYS A 1 245 ? -46.550 -35.589 24.438 1.00 71.25 245 LYS A N 1
ATOM 1997 C CA . LYS A 1 245 ? -47.814 -35.523 23.693 1.00 71.25 245 LYS A CA 1
ATOM 1998 C C . LYS A 1 245 ? -47.561 -35.817 22.223 1.00 71.25 245 LYS A C 1
ATOM 2000 O O . LYS A 1 245 ? -47.333 -34.921 21.415 1.00 71.25 245 LYS A O 1
ATOM 2005 N N . GLU A 1 246 ? -47.673 -37.092 21.892 1.00 64.56 246 GLU A N 1
ATOM 2006 C CA . GLU A 1 246 ? -47.684 -37.626 20.535 1.00 64.56 246 GLU A CA 1
ATOM 2007 C C . GLU A 1 246 ? -49.004 -37.234 19.833 1.00 64.56 246 GLU A C 1
ATOM 2009 O O . GLU A 1 246 ? -49.864 -38.073 19.620 1.00 64.56 246 GLU A O 1
ATOM 2014 N N . ASN A 1 247 ? -49.252 -35.936 19.592 1.00 58.72 247 ASN A N 1
ATOM 2015 C CA . ASN A 1 247 ? -50.351 -35.461 18.734 1.00 58.72 247 ASN A CA 1
ATOM 2016 C C . ASN A 1 247 ? -50.141 -34.013 18.220 1.00 58.72 247 ASN A C 1
ATOM 2018 O O . ASN A 1 247 ? -50.457 -33.008 18.857 1.00 58.72 247 ASN A O 1
ATOM 2022 N N . ASP A 1 248 ? -49.536 -33.988 17.037 1.00 62.38 248 ASP A N 1
ATOM 2023 C CA . ASP A 1 248 ? -49.495 -33.084 15.875 1.00 62.38 248 ASP A CA 1
ATOM 2024 C C . ASP A 1 248 ? -50.254 -31.729 15.803 1.00 62.38 248 ASP A C 1
ATOM 2026 O O . ASP A 1 248 ? -50.998 -31.490 14.860 1.00 62.38 248 ASP A O 1
ATOM 2030 N N . ASN A 1 249 ? -50.034 -30.760 16.705 1.00 62.22 249 ASN A N 1
ATOM 2031 C CA . ASN A 1 249 ? -50.388 -29.351 16.382 1.00 62.22 249 ASN A CA 1
ATOM 2032 C C . ASN A 1 249 ? -49.508 -28.247 17.021 1.00 62.22 249 ASN A C 1
ATOM 2034 O O . ASN A 1 249 ? -49.819 -27.060 16.935 1.00 62.22 249 ASN A O 1
ATOM 2038 N N . GLY A 1 250 ? -48.379 -28.603 17.647 1.00 61.53 250 GLY A N 1
ATOM 2039 C CA . GLY A 1 250 ? -47.534 -27.670 18.419 1.00 61.53 250 GLY A CA 1
ATOM 2040 C C . GLY A 1 250 ? -46.423 -26.927 17.655 1.00 61.53 250 GLY A C 1
ATOM 2041 O O . GLY A 1 250 ? -45.687 -26.159 18.266 1.00 61.53 250 GLY A O 1
ATOM 2042 N N . ASN A 1 251 ? -46.249 -27.135 16.345 1.00 63.66 251 ASN A N 1
ATOM 2043 C CA . ASN A 1 251 ? -45.065 -26.620 15.630 1.00 63.66 251 ASN A CA 1
ATOM 2044 C C . ASN A 1 251 ? -45.046 -25.091 15.420 1.00 63.66 251 ASN A C 1
ATOM 2046 O O . ASN A 1 251 ? -43.973 -24.516 15.231 1.00 63.66 251 ASN A O 1
ATOM 2050 N N . ASN A 1 252 ? -46.194 -24.410 15.489 1.00 70.88 252 ASN A N 1
ATOM 2051 C CA . ASN A 1 252 ? -46.274 -22.988 15.134 1.00 70.88 252 ASN A CA 1
ATOM 2052 C C . ASN A 1 252 ? -45.761 -22.028 16.224 1.00 70.88 252 ASN A C 1
ATOM 2054 O O . ASN A 1 252 ? -45.344 -20.918 15.896 1.00 70.88 252 ASN A O 1
ATOM 2058 N N . THR A 1 253 ? -45.754 -22.418 17.503 1.00 71.44 253 THR A N 1
ATOM 2059 C CA . THR A 1 253 ? -45.294 -21.539 18.597 1.00 71.44 253 THR A CA 1
ATOM 2060 C C . THR A 1 253 ? -43.772 -21.463 18.681 1.00 71.44 253 THR A C 1
ATOM 2062 O O . THR A 1 253 ? -43.227 -20.363 18.726 1.00 71.44 253 THR A O 1
ATOM 2065 N N . VAL A 1 254 ? -43.074 -22.598 18.569 1.00 69.88 254 VAL A N 1
ATOM 2066 C CA . VAL A 1 254 ? -41.598 -22.659 18.621 1.00 69.88 254 VAL A CA 1
ATOM 2067 C C . VAL A 1 254 ? -40.964 -21.827 17.503 1.00 69.88 254 VAL A C 1
ATOM 2069 O O . VAL A 1 254 ? -40.000 -21.094 17.724 1.00 69.88 254 VAL A O 1
ATOM 2072 N N . SER A 1 255 ? -41.531 -21.886 16.294 1.00 77.00 255 SER A N 1
ATOM 2073 C CA . SER A 1 255 ? -41.029 -21.105 15.158 1.00 77.00 255 SER A CA 1
ATOM 2074 C C . SER A 1 255 ? -41.145 -19.594 15.379 1.00 77.00 255 SER A C 1
ATOM 2076 O O . SER A 1 255 ? -40.353 -18.840 14.813 1.00 77.00 255 SER A O 1
ATOM 2078 N N . LYS A 1 256 ? -42.125 -19.137 16.168 1.00 78.94 256 LYS A N 1
ATOM 2079 C CA . LYS A 1 256 ? -42.360 -17.713 16.420 1.00 78.94 256 LYS A CA 1
ATOM 2080 C C . LYS A 1 256 ? -41.340 -17.147 17.409 1.00 78.94 256 LYS A C 1
ATOM 2082 O O . LYS A 1 256 ? -40.784 -16.083 17.147 1.00 78.94 256 LYS A O 1
ATOM 2087 N N . ASP A 1 257 ? -41.035 -17.884 18.474 1.00 76.38 257 ASP A N 1
ATOM 2088 C CA . ASP A 1 257 ? -40.052 -17.469 19.483 1.00 76.38 257 ASP A CA 1
ATOM 2089 C C . ASP A 1 257 ? -38.633 -17.402 18.895 1.00 76.38 257 ASP A C 1
ATOM 2091 O O . ASP A 1 257 ? -37.907 -16.431 19.112 1.00 76.38 257 ASP A O 1
ATOM 2095 N N . TRP A 1 258 ? -38.269 -18.361 18.036 1.00 73.06 258 TRP A N 1
ATOM 2096 C CA . TRP A 1 258 ? -37.012 -18.307 17.281 1.00 73.06 258 TRP A CA 1
ATOM 2097 C C . TRP A 1 258 ? -36.921 -17.094 16.356 1.00 73.06 258 TRP A C 1
ATOM 2099 O O . TRP A 1 258 ? -35.856 -16.484 16.236 1.00 73.06 258 TRP A O 1
ATOM 2109 N N . TRP A 1 259 ? -38.029 -16.722 15.712 1.00 77.00 259 TRP A N 1
ATOM 2110 C CA . TRP A 1 259 ? -38.054 -15.564 14.826 1.00 77.00 259 TRP A CA 1
ATOM 2111 C C . TRP A 1 259 ? -37.810 -14.266 15.605 1.00 77.00 259 TRP A C 1
ATOM 2113 O O . TRP A 1 259 ? -36.983 -13.461 15.182 1.00 77.00 259 TRP A O 1
ATOM 2123 N N . ILE A 1 260 ? -38.433 -14.122 16.781 1.00 78.56 260 ILE A N 1
ATOM 2124 C CA . ILE A 1 260 ? -38.280 -12.961 17.672 1.00 78.56 260 ILE A CA 1
ATOM 2125 C C . ILE A 1 260 ? -36.828 -12.812 18.150 1.00 78.56 260 ILE A C 1
ATOM 2127 O O . ILE A 1 260 ? -36.253 -11.739 17.996 1.00 78.56 260 ILE A O 1
ATOM 2131 N N . ILE A 1 261 ? -36.195 -13.887 18.635 1.00 74.38 261 ILE A N 1
ATOM 2132 C CA . ILE A 1 261 ? -34.794 -13.848 19.107 1.00 74.38 261 ILE A CA 1
ATOM 2133 C C . ILE A 1 261 ? -33.826 -13.535 17.955 1.00 74.38 261 ILE A C 1
ATOM 2135 O O . ILE A 1 261 ? -32.783 -12.907 18.139 1.00 74.38 261 ILE A O 1
ATOM 2139 N N . SER A 1 262 ? -34.156 -13.983 16.741 1.00 72.31 262 SER A N 1
ATOM 2140 C CA . SER A 1 262 ? -33.305 -13.802 15.563 1.00 72.31 262 SER A CA 1
ATOM 2141 C C . SER A 1 262 ? -33.460 -12.445 14.866 1.00 72.31 262 SER A C 1
ATOM 2143 O O . SER A 1 262 ? -32.676 -12.151 13.948 1.00 72.31 262 SER A O 1
ATOM 2145 N N . ALA A 1 263 ? -34.450 -11.645 15.280 1.00 76.62 263 ALA A N 1
ATOM 2146 C CA . ALA A 1 263 ? -34.780 -10.363 14.682 1.00 76.62 263 ALA A CA 1
ATOM 2147 C C . ALA A 1 263 ? -33.643 -9.347 14.875 1.00 76.62 263 ALA A C 1
ATOM 2149 O O . ALA A 1 263 ? -32.978 -9.286 15.909 1.00 76.62 263 ALA A O 1
ATOM 2150 N N . PHE A 1 264 ? -33.386 -8.546 13.841 1.00 69.50 264 PHE A N 1
ATOM 2151 C CA . PHE A 1 264 ? -32.262 -7.602 13.804 1.00 69.50 264 PHE A CA 1
ATOM 2152 C C . PHE A 1 264 ? -32.388 -6.466 14.838 1.00 69.50 264 PHE A C 1
ATOM 2154 O O . PHE A 1 264 ? -31.392 -5.860 15.236 1.00 69.50 264 PHE A O 1
ATOM 2161 N N . ASP A 1 265 ? -33.609 -6.198 15.281 1.00 75.06 265 ASP A N 1
ATOM 2162 C CA . ASP A 1 265 ? -34.024 -5.152 16.209 1.00 75.06 265 ASP A CA 1
ATOM 2163 C C . ASP A 1 265 ? -34.390 -5.676 17.604 1.00 75.06 265 ASP A C 1
ATOM 2165 O O . ASP A 1 265 ? -34.721 -4.868 18.471 1.00 75.06 265 ASP A O 1
ATOM 2169 N N . PHE A 1 266 ? -34.257 -6.984 17.861 1.00 69.94 266 PHE A N 1
ATOM 2170 C CA . PHE A 1 266 ? -34.571 -7.610 19.151 1.00 69.94 266 PHE A CA 1
ATOM 2171 C C . PHE A 1 266 ? -33.955 -6.838 20.329 1.00 69.94 266 PHE A C 1
ATOM 2173 O O . PHE A 1 266 ? -34.634 -6.446 21.276 1.00 69.94 266 PHE A O 1
ATOM 2180 N N . HIS A 1 267 ? -32.676 -6.479 20.205 1.00 61.66 267 HIS A N 1
ATOM 2181 C CA . HIS A 1 267 ? -31.989 -5.699 21.228 1.00 61.66 267 HIS A CA 1
ATOM 2182 C C . HIS A 1 267 ? -32.570 -4.290 21.409 1.00 61.66 267 HIS A C 1
ATOM 2184 O O . HIS A 1 267 ? -32.589 -3.808 22.533 1.00 61.66 267 HIS A O 1
ATOM 2190 N N . GLN A 1 268 ? -33.055 -3.628 20.352 1.00 65.56 268 GLN A N 1
ATOM 2191 C CA . GLN A 1 268 ? -33.624 -2.275 20.442 1.00 65.56 268 GLN A CA 1
ATOM 2192 C C . GLN A 1 268 ? -35.005 -2.249 21.098 1.00 65.56 268 GLN A C 1
ATOM 2194 O O . GLN A 1 268 ? -35.334 -1.257 21.748 1.00 65.56 268 GLN A O 1
ATOM 2199 N N . MET A 1 269 ? -35.799 -3.309 20.938 1.00 65.50 269 MET A N 1
ATOM 2200 C CA . MET A 1 269 ? -37.155 -3.371 21.486 1.00 65.50 269 MET A CA 1
ATOM 2201 C C . MET A 1 269 ? -37.177 -3.575 23.004 1.00 65.50 269 MET A C 1
ATOM 2203 O O . MET A 1 269 ? -38.073 -3.065 23.672 1.00 65.50 269 MET A O 1
ATOM 2207 N N . GLU A 1 270 ? -36.187 -4.272 23.560 1.00 64.94 270 GLU A N 1
ATOM 2208 C CA . GLU A 1 270 ? -36.273 -4.782 24.934 1.00 64.94 270 GLU A CA 1
ATOM 2209 C C . GLU A 1 270 ? -35.520 -3.944 25.977 1.00 64.94 270 GLU A C 1
ATOM 2211 O O . GLU A 1 270 ? -35.639 -4.182 27.177 1.00 64.94 270 GLU A O 1
ATOM 2216 N N . ILE A 1 271 ? -34.776 -2.915 25.552 1.00 59.94 271 ILE A N 1
ATOM 2217 C CA . ILE A 1 271 ? -34.074 -2.009 26.474 1.00 59.94 271 ILE A CA 1
ATOM 2218 C C . ILE A 1 271 ? -34.671 -0.593 26.416 1.00 59.94 271 ILE A C 1
ATOM 2220 O O . ILE A 1 271 ? -34.100 0.314 25.793 1.00 59.94 271 ILE A O 1
ATOM 2224 N N . PRO A 1 272 ? -35.801 -0.344 27.101 1.00 53.22 272 PRO A N 1
ATOM 2225 C CA . PRO A 1 272 ? -36.299 1.008 27.295 1.00 53.22 272 PRO A CA 1
ATOM 2226 C C . PRO A 1 272 ? -35.321 1.785 28.193 1.00 53.22 272 PRO A C 1
ATOM 2228 O O . PRO A 1 272 ? -35.125 1.463 29.361 1.00 53.22 272 PRO A O 1
ATOM 2231 N N . GLY A 1 273 ? -34.671 2.816 27.641 1.00 59.97 273 GLY A N 1
ATOM 2232 C CA . GLY A 1 273 ? -33.937 3.822 28.428 1.00 59.97 273 GLY A CA 1
ATOM 2233 C C . GLY A 1 273 ? -32.416 3.911 28.245 1.00 59.97 273 GLY A C 1
ATOM 2234 O O . GLY A 1 273 ? -31.804 4.787 28.845 1.00 59.97 273 GLY A O 1
ATOM 2235 N N . THR A 1 274 ? -31.770 3.095 27.401 1.00 52.09 274 THR A N 1
ATOM 2236 C CA . THR A 1 274 ? -30.310 3.211 27.138 1.00 52.09 274 THR A CA 1
ATOM 2237 C C . THR A 1 274 ? -29.986 3.313 25.648 1.00 52.09 274 THR A C 1
ATOM 2239 O O . THR A 1 274 ? -29.309 2.477 25.057 1.00 52.09 274 THR A O 1
ATOM 2242 N N . ARG A 1 275 ? -30.426 4.412 25.024 1.00 53.34 275 ARG A N 1
ATOM 2243 C CA . ARG A 1 275 ? -30.186 4.698 23.596 1.00 53.34 275 ARG A CA 1
ATOM 2244 C C . ARG A 1 275 ? -28.699 4.961 23.248 1.00 53.34 275 ARG A C 1
ATOM 2246 O O . ARG A 1 275 ? -28.367 5.078 22.077 1.00 53.34 275 ARG A O 1
ATOM 2253 N N . GLY A 1 276 ? -27.801 5.033 24.241 1.00 53.41 276 GLY A N 1
ATOM 2254 C CA . GLY A 1 276 ? -26.381 5.379 24.059 1.00 53.41 276 GLY A CA 1
ATOM 2255 C C . GLY A 1 276 ? -25.365 4.223 24.015 1.00 53.41 276 GLY A C 1
ATOM 2256 O O . GLY A 1 276 ? -24.243 4.457 23.585 1.00 53.41 276 GLY A O 1
ATOM 2257 N N . ILE A 1 277 ? -25.710 2.995 24.436 1.00 54.72 277 ILE A N 1
ATOM 2258 C CA . ILE A 1 277 ? -24.717 1.910 24.675 1.00 54.72 277 ILE A CA 1
ATOM 2259 C C . ILE A 1 277 ? -24.791 0.779 23.618 1.00 54.72 277 ILE A C 1
ATOM 2261 O O . ILE A 1 277 ? -23.901 -0.059 23.507 1.00 54.72 277 ILE A O 1
ATOM 2265 N N . MET A 1 278 ? -25.826 0.754 22.775 1.00 51.47 278 MET A N 1
ATOM 2266 C CA . MET A 1 278 ? -26.162 -0.424 21.957 1.00 51.47 278 MET A CA 1
ATOM 2267 C C . MET A 1 278 ? -25.256 -0.730 20.762 1.00 51.47 278 MET A C 1
ATOM 2269 O O . MET A 1 278 ? -25.224 -1.876 20.315 1.00 51.47 278 MET A O 1
ATOM 2273 N N . HIS A 1 279 ? -24.516 0.243 20.228 1.00 52.78 279 HIS A N 1
ATOM 2274 C CA . HIS A 1 279 ? -23.745 0.010 19.002 1.00 52.78 279 HIS A CA 1
ATOM 2275 C C . HIS A 1 279 ? -22.571 -0.968 19.179 1.00 52.78 279 HIS A C 1
ATOM 2277 O O . HIS A 1 279 ? -22.131 -1.538 18.188 1.00 52.78 279 HIS A O 1
ATOM 2283 N N . GLN A 1 280 ? -22.117 -1.219 20.413 1.00 50.25 280 GLN A N 1
ATOM 2284 C CA . GLN A 1 280 ? -20.998 -2.123 20.714 1.00 50.25 280 GLN A CA 1
ATOM 2285 C C . GLN A 1 280 ? -21.427 -3.596 20.902 1.00 50.25 280 GLN A C 1
ATOM 2287 O O . GLN A 1 280 ? -20.606 -4.499 20.776 1.00 50.25 280 GLN A O 1
ATOM 2292 N N . ILE A 1 281 ? -22.716 -3.866 21.162 1.00 51.88 281 ILE A N 1
ATOM 2293 C CA . ILE A 1 281 ? -23.249 -5.234 21.361 1.00 51.88 281 ILE A CA 1
ATOM 2294 C C . ILE A 1 281 ? -23.520 -5.933 20.016 1.00 51.88 281 ILE A C 1
ATOM 2296 O O . ILE A 1 281 ? -23.422 -7.157 19.908 1.00 51.88 281 ILE A O 1
ATOM 2300 N N . ARG A 1 282 ? -23.799 -5.154 18.962 1.00 49.06 282 ARG A N 1
ATOM 2301 C CA . ARG A 1 282 ? -24.143 -5.659 17.624 1.00 49.06 282 ARG A CA 1
ATOM 2302 C C . ARG A 1 282 ? -23.035 -6.524 16.995 1.00 49.06 282 ARG A C 1
ATOM 2304 O O . ARG A 1 282 ? -23.355 -7.478 16.288 1.00 49.06 282 ARG A O 1
ATOM 2311 N N . ASP A 1 283 ? -21.768 -6.264 17.317 1.00 44.94 283 ASP A N 1
ATOM 2312 C CA . ASP A 1 283 ? -20.626 -7.017 16.773 1.00 44.94 283 ASP A CA 1
ATOM 2313 C C . ASP A 1 283 ? -20.396 -8.365 17.483 1.00 44.94 283 ASP A C 1
ATOM 2315 O O . ASP A 1 283 ? -19.892 -9.313 16.881 1.00 44.94 283 ASP A O 1
ATOM 2319 N N . VAL A 1 284 ? -20.838 -8.510 18.738 1.00 48.16 284 VAL A N 1
ATOM 2320 C CA . VAL A 1 284 ? -20.691 -9.761 19.507 1.00 48.16 284 VAL A CA 1
ATOM 2321 C C . VAL A 1 284 ? -21.721 -10.816 19.069 1.00 48.16 284 VAL A C 1
ATOM 2323 O O . VAL A 1 284 ? -21.404 -12.005 19.005 1.00 48.16 284 VAL A O 1
ATOM 2326 N N . CYS A 1 285 ? -22.934 -10.404 18.681 1.00 46.16 285 CYS A N 1
ATOM 2327 C CA . CYS A 1 285 ? -23.973 -11.324 18.192 1.00 46.16 285 CYS A CA 1
ATOM 2328 C C . CYS A 1 285 ? -23.697 -11.865 16.775 1.00 46.16 285 CYS A C 1
ATOM 2330 O O . CYS A 1 285 ? -24.024 -13.017 16.483 1.00 46.16 285 CYS A O 1
ATOM 2332 N N . LEU A 1 286 ? -23.047 -11.085 15.902 1.00 46.44 286 LEU A N 1
ATOM 2333 C CA . LEU A 1 286 ? -22.680 -11.530 14.548 1.00 46.44 286 LEU A CA 1
ATOM 2334 C C . LEU A 1 286 ? -21.664 -12.687 14.565 1.00 46.44 286 LEU A C 1
ATOM 2336 O O . LEU A 1 286 ? -21.776 -13.612 13.760 1.00 46.44 286 LEU A O 1
ATOM 2340 N N . ILE A 1 287 ? -20.744 -12.697 15.536 1.00 44.62 287 ILE A N 1
ATOM 2341 C CA . ILE A 1 287 ? -19.774 -13.786 15.734 1.00 44.62 287 ILE A CA 1
ATOM 2342 C C . ILE A 1 287 ? -20.469 -15.061 16.251 1.00 44.62 287 ILE A C 1
ATOM 2344 O O . ILE A 1 287 ? -20.138 -16.166 15.819 1.00 44.62 287 ILE A O 1
ATOM 2348 N N . ARG A 1 288 ? -21.504 -14.937 17.095 1.00 45.78 288 ARG A N 1
ATOM 2349 C CA . ARG A 1 288 ? -22.285 -16.090 17.586 1.00 45.78 288 ARG A CA 1
ATOM 2350 C C . ARG A 1 288 ? -23.164 -16.716 16.493 1.00 45.78 288 ARG A C 1
ATOM 2352 O O . ARG A 1 288 ? -23.250 -17.938 16.406 1.00 45.78 288 ARG A O 1
ATOM 2359 N N . LYS A 1 289 ? -23.716 -15.898 15.587 1.00 45.09 289 LYS A N 1
ATOM 2360 C CA . LYS A 1 289 ? -24.512 -16.357 14.428 1.00 45.09 289 LYS A CA 1
ATOM 2361 C C . LYS A 1 289 ? -23.673 -17.125 13.387 1.00 45.09 289 LYS A C 1
ATOM 2363 O O . LYS A 1 289 ? -24.212 -17.953 12.654 1.00 45.09 289 LYS A O 1
ATOM 2368 N N . LEU A 1 290 ? -22.355 -16.896 13.344 1.00 42.62 290 LEU A N 1
ATOM 2369 C CA . LEU A 1 290 ? -21.395 -17.703 12.574 1.00 42.62 290 LEU A CA 1
ATOM 2370 C C . LEU A 1 290 ? -21.071 -19.043 13.263 1.00 42.62 290 LEU A C 1
ATOM 2372 O O . LEU A 1 290 ? -20.990 -20.065 12.581 1.00 42.62 290 LEU A O 1
ATOM 2376 N N . GLY A 1 291 ? -20.993 -19.071 14.598 1.00 41.84 291 GLY A N 1
ATOM 2377 C CA . GLY A 1 291 ? -20.835 -20.307 15.380 1.00 41.84 291 GLY A CA 1
ATOM 2378 C C . GLY A 1 291 ? -21.990 -21.303 15.195 1.00 41.84 291 GLY A C 1
ATOM 2379 O O . GLY A 1 291 ? -21.761 -22.497 15.005 1.00 41.84 291 GLY A O 1
ATOM 2380 N N . GLU A 1 292 ? -23.233 -20.818 15.123 1.00 47.50 292 GLU A N 1
ATOM 2381 C CA . GLU A 1 292 ? -24.419 -21.665 14.898 1.00 47.50 292 GLU A CA 1
ATOM 2382 C C . GLU A 1 292 ? -24.566 -22.171 13.448 1.00 47.50 292 GLU A C 1
ATOM 2384 O O . GLU A 1 292 ? -25.290 -23.138 13.187 1.00 47.50 292 GLU A O 1
ATOM 2389 N N . ARG A 1 293 ? -23.865 -21.563 12.478 1.00 47.66 293 ARG A N 1
ATOM 2390 C CA . ARG A 1 293 ? -23.754 -22.124 11.118 1.00 47.66 293 ARG A CA 1
ATOM 2391 C C . ARG A 1 293 ? -22.737 -23.262 11.044 1.00 47.66 293 ARG A C 1
ATOM 2393 O O . ARG A 1 293 ? -22.999 -24.219 10.324 1.00 47.66 293 ARG A O 1
ATOM 2400 N N . MET A 1 294 ? -21.646 -23.224 11.814 1.00 36.91 294 MET A N 1
ATOM 2401 C CA . MET A 1 294 ? -20.694 -24.345 11.878 1.00 36.91 294 MET A CA 1
ATOM 2402 C C . MET A 1 294 ? -21.259 -25.562 12.625 1.00 36.91 294 MET A C 1
ATOM 2404 O O . MET A 1 294 ? -21.026 -26.693 12.207 1.00 36.91 294 MET A O 1
ATOM 2408 N N . GLN A 1 295 ? -22.098 -25.362 13.647 1.00 44.34 295 GLN A N 1
ATOM 2409 C CA . GLN A 1 295 ? -22.775 -26.470 14.341 1.00 44.34 295 GLN A CA 1
ATOM 2410 C C . GLN A 1 295 ? -23.784 -27.237 13.467 1.00 44.34 295 GLN A C 1
ATOM 2412 O O . GLN A 1 295 ? -24.085 -28.393 13.756 1.00 44.34 295 GLN A O 1
ATOM 2417 N N . ARG A 1 296 ? -24.268 -26.641 12.368 1.00 48.97 296 ARG A N 1
ATOM 2418 C CA . ARG A 1 296 ? -25.103 -27.336 11.373 1.00 48.97 296 ARG A CA 1
ATOM 2419 C C . ARG A 1 296 ? -24.314 -28.173 10.363 1.00 48.97 296 ARG A C 1
ATOM 2421 O O . ARG A 1 296 ? -24.918 -29.024 9.724 1.00 48.97 296 ARG A O 1
ATOM 2428 N N . ILE A 1 297 ? -23.003 -27.958 10.231 1.00 40.78 297 ILE A N 1
ATOM 2429 C CA . ILE A 1 297 ? -22.135 -28.691 9.290 1.00 40.78 297 ILE A CA 1
ATOM 2430 C C . ILE A 1 297 ? -21.494 -29.921 9.965 1.00 40.78 297 ILE A C 1
ATOM 243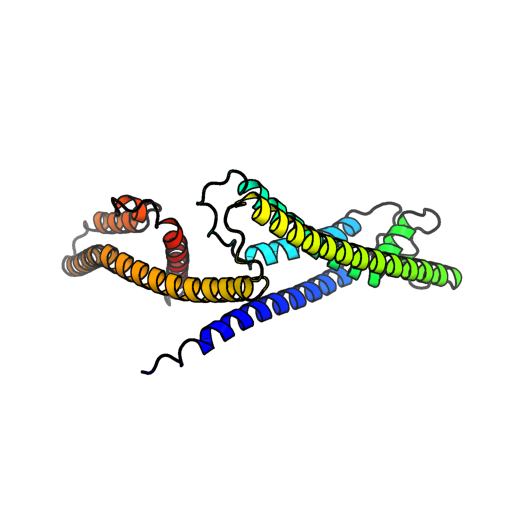2 O O . ILE A 1 297 ? -21.153 -30.881 9.287 1.00 40.78 297 ILE A O 1
ATOM 2436 N N . CYS A 1 298 ? -21.409 -29.948 11.301 1.00 31.12 298 CYS A N 1
ATOM 2437 C CA . CYS A 1 298 ? -20.806 -31.049 12.069 1.00 31.12 298 CYS A CA 1
ATOM 2438 C C . CYS A 1 298 ? -21.816 -32.004 12.735 1.00 31.12 298 CYS A C 1
ATOM 2440 O O . CYS A 1 298 ? -21.481 -32.631 13.740 1.00 31.12 298 CYS A O 1
ATOM 2442 N N . LYS A 1 299 ? -23.047 -32.136 12.220 1.00 32.00 299 LYS A N 1
ATOM 2443 C CA . LYS A 1 299 ? -23.901 -33.268 12.615 1.00 32.00 299 LYS A CA 1
ATOM 2444 C C . LYS A 1 299 ? -23.489 -34.482 11.770 1.00 32.00 299 LYS A C 1
ATOM 2446 O O . LYS A 1 299 ? -23.618 -34.393 10.551 1.00 32.00 299 LYS A O 1
ATOM 2451 N N . PRO A 1 300 ? -22.961 -35.567 12.368 1.00 33.69 300 PRO A N 1
ATOM 2452 C CA . PRO A 1 300 ? -22.687 -36.784 11.617 1.00 33.69 300 PRO A CA 1
ATOM 2453 C C . PRO A 1 300 ? -24.011 -37.334 11.077 1.00 33.69 300 PRO A C 1
ATOM 2455 O O . PRO A 1 300 ? -25.017 -37.331 11.793 1.00 33.69 300 PRO A O 1
ATOM 2458 N N . HIS A 1 301 ? -23.990 -37.710 9.799 1.00 41.34 301 HIS A N 1
ATOM 2459 C CA . HIS A 1 301 ? -25.058 -38.454 9.137 1.00 41.34 301 HIS A CA 1
ATOM 2460 C C . HIS A 1 301 ? -25.231 -39.838 9.761 1.00 41.34 301 HIS A C 1
ATOM 2462 O O . HIS A 1 301 ? -24.198 -40.436 10.143 1.00 41.34 301 HIS A O 1
#

Sequence (301 aa):
MPLANHELPQKLFSLLKSAVNVFLLIVLFYTLQYIFDMEFVCSCKPGLHNNGVLYMVAPPLILTFVVSIIEPFPQERILTGRRFALCSQPLKFFIRLITMSAVWVSTVLFDGDWYFCLMTNLNMNQTGLPCRKDLDYDEQRIKDAYKTTSLDIGFGVICSFLFFWNISDWCGSICRRMKVSEAGFQSKKDLCLPYYRTVYNNHLEEEMRSYVNEKLKYIAAERVKAICEPHLQAIQNQELSRNNKENDNGNNTVSKDWWIISAFDFHQMEIPGTRGIMHQIRDVCLIRKLGERMQRICKPH

pLDDT: mean 78.78, std 17.74, range [31.12, 98.19]